Protein AF-A0A949AJM9-F1 (afdb_monomer)

Secondary structure (DSSP, 8-state):
-HHHHHHHHHHHHHHHHHHHHHHHHHHHHHHHTT---HHHHHHHHHHHHHHHHHHHHHHHHHHHHHHHHHHHHHHHHHHHHHHHHHHHHHHHHHHHHHHHHHHHHHHHHHHHHHHHHHHTTS-HHHHHHHHHHHHHTTT--EEEEETTEETTT-PBPPHHHHHHHHHTSS-EE-TTT--EEEEGGG-

Solvent-accessible surface area (backbone atoms only — not comparable to full-atom values): 10436 Å² total; per-residue (Å²): 108,69,68,54,52,51,48,55,50,54,42,52,52,48,55,51,53,45,53,54,49,54,53,48,46,55,53,54,57,62,49,56,80,72,58,88,47,70,70,62,46,56,52,52,51,53,52,47,51,52,53,51,54,53,42,53,56,46,51,53,49,47,52,52,46,49,57,52,42,54,54,54,47,53,53,48,54,51,49,52,52,51,49,56,52,51,52,54,51,49,56,52,52,50,54,51,51,53,49,52,54,48,52,52,52,54,50,48,53,53,51,50,52,51,50,54,56,58,52,72,77,46,61,66,71,61,48,53,52,46,51,57,33,19,73,77,44,83,73,53,27,69,33,44,36,63,86,54,28,34,67,78,75,71,45,79,55,54,71,68,58,54,54,48,47,73,64,69,79,61,93,38,61,39,93,87,73,62,31,37,51,43,59,64,92,78,116

Radius of gyration: 45.41 Å; Cα contacts (8 Å, |Δi|>4): 125; chains: 1; bounding box: 89×24×114 Å

Structure (mmCIF, N/CA/C/O backbone):
data_AF-A0A949AJM9-F1
#
_entry.id   AF-A0A949AJM9-F1
#
loop_
_atom_site.group_PDB
_atom_site.id
_atom_site.type_symbol
_atom_site.label_atom_id
_atom_site.label_alt_id
_atom_site.label_comp_id
_atom_site.label_asym_id
_atom_site.label_entity_id
_atom_site.label_seq_id
_atom_site.pdbx_PDB_ins_code
_atom_site.Cartn_x
_atom_site.Cartn_y
_atom_site.Cartn_z
_atom_site.occupancy
_atom_site.B_iso_or_equiv
_atom_site.auth_seq_id
_atom_site.auth_comp_id
_atom_site.auth_asym_id
_atom_site.auth_atom_id
_atom_site.pdbx_PDB_model_num
ATOM 1 N N . GLU A 1 1 ? -11.499 -1.174 17.084 1.00 84.75 1 GLU A N 1
ATOM 2 C CA . GLU A 1 1 ? -12.881 -1.714 17.031 1.00 84.75 1 GLU A CA 1
ATOM 3 C C . GLU A 1 1 ? -13.149 -2.841 18.028 1.00 84.75 1 GLU A C 1
ATOM 5 O O . GLU A 1 1 ? -14.137 -2.755 18.743 1.00 84.75 1 GLU A O 1
ATOM 10 N N . GLU A 1 2 ? -12.300 -3.871 18.141 1.00 92.31 2 GLU A N 1
ATOM 11 C CA . GLU A 1 2 ? -12.510 -4.948 19.133 1.00 92.31 2 GLU A CA 1
ATOM 12 C C . GLU A 1 2 ? -12.603 -4.430 20.573 1.00 92.31 2 GLU A C 1
ATOM 14 O O . GLU A 1 2 ? -13.530 -4.788 21.291 1.00 92.31 2 GLU A O 1
ATOM 19 N N . LYS A 1 3 ? -11.724 -3.495 20.961 1.00 91.25 3 LYS A N 1
ATOM 20 C CA . LYS A 1 3 ? -11.774 -2.854 22.283 1.00 91.25 3 LYS A CA 1
ATOM 21 C C . LYS A 1 3 ? -13.129 -2.182 22.574 1.00 91.25 3 LYS A C 1
ATOM 23 O O . LYS A 1 3 ? -13.627 -2.304 23.686 1.00 91.25 3 LYS A O 1
ATOM 28 N N . LEU A 1 4 ? -13.760 -1.540 21.582 1.00 93.88 4 LEU A N 1
ATOM 29 C CA . LEU A 1 4 ? -15.097 -0.940 21.735 1.00 93.88 4 LEU A CA 1
ATOM 30 C C . LEU A 1 4 ? -16.163 -1.998 22.021 1.00 93.88 4 LEU A C 1
ATOM 32 O O . LEU A 1 4 ? -17.021 -1.787 22.875 1.00 93.88 4 LEU A O 1
ATOM 36 N N . LYS A 1 5 ? -16.088 -3.149 21.340 1.00 94.62 5 LYS A N 1
ATOM 37 C CA . LYS A 1 5 ? -16.991 -4.280 21.592 1.00 94.62 5 LYS A CA 1
ATOM 38 C C . LYS A 1 5 ? -16.803 -4.826 23.004 1.00 94.62 5 LYS A C 1
ATOM 40 O O . LYS A 1 5 ? -17.792 -5.058 23.689 1.00 94.62 5 LYS A O 1
ATOM 45 N N . THR A 1 6 ? -15.560 -4.974 23.461 1.00 95.38 6 THR A N 1
ATOM 46 C CA . THR A 1 6 ? -15.261 -5.426 24.827 1.00 95.38 6 THR A CA 1
ATOM 47 C C . THR A 1 6 ? -15.812 -4.462 25.876 1.00 95.38 6 THR A C 1
ATOM 49 O O . THR A 1 6 ? -16.462 -4.911 26.816 1.00 95.38 6 THR A O 1
ATOM 52 N N . ILE A 1 7 ? -15.631 -3.148 25.692 1.00 94.69 7 ILE A N 1
ATOM 53 C CA . ILE A 1 7 ? -16.181 -2.127 26.601 1.00 94.69 7 ILE A CA 1
ATOM 54 C C . ILE A 1 7 ? -17.714 -2.200 26.634 1.00 94.69 7 ILE A C 1
ATOM 56 O O . ILE A 1 7 ? -18.308 -2.212 27.708 1.00 94.69 7 ILE A O 1
ATOM 60 N N . GLN A 1 8 ? -18.372 -2.313 25.475 1.00 94.50 8 GLN A N 1
ATOM 61 C CA . GLN A 1 8 ? -19.834 -2.435 25.408 1.00 94.50 8 GLN A CA 1
ATOM 62 C C . GLN A 1 8 ? -20.365 -3.708 26.076 1.00 94.50 8 GLN A C 1
ATOM 64 O O . GLN A 1 8 ? -21.421 -3.664 26.707 1.00 94.50 8 GLN A O 1
ATOM 69 N N . LEU A 1 9 ? -19.672 -4.839 25.919 1.00 96.19 9 LEU A N 1
ATOM 70 C CA . LEU A 1 9 ? -20.049 -6.098 26.563 1.00 96.19 9 LEU A CA 1
ATOM 71 C C . LEU A 1 9 ? -19.886 -6.006 28.083 1.00 96.19 9 LEU A C 1
ATOM 73 O O . LEU A 1 9 ? -20.845 -6.282 28.798 1.00 96.19 9 LEU A O 1
ATOM 77 N N . GLY A 1 10 ? -18.734 -5.529 28.563 1.00 95.56 10 GLY A N 1
ATOM 78 C CA . GLY A 1 10 ? -18.490 -5.346 29.996 1.00 95.56 10 GLY A CA 1
ATOM 79 C C . GLY A 1 10 ? -19.474 -4.364 30.640 1.00 95.56 10 GLY A C 1
ATOM 80 O O . GLY A 1 10 ? -19.980 -4.620 31.729 1.00 95.56 10 GLY A O 1
ATOM 81 N N . ARG A 1 11 ? -19.840 -3.284 29.937 1.00 96.75 11 ARG A N 1
ATOM 82 C CA . ARG A 1 11 ? -20.869 -2.347 30.406 1.00 96.75 11 ARG A CA 1
ATOM 83 C C . ARG A 1 11 ? -22.236 -3.015 30.556 1.00 96.75 11 ARG A C 1
ATOM 85 O O . ARG A 1 11 ? -22.896 -2.820 31.569 1.00 96.75 11 ARG A O 1
ATOM 92 N N . LYS A 1 12 ? -22.653 -3.836 29.586 1.00 96.38 12 LYS A N 1
ATOM 93 C CA . LYS A 1 12 ? -23.921 -4.582 29.677 1.00 96.38 12 LYS A CA 1
ATOM 94 C C . LYS A 1 12 ? -23.945 -5.549 30.859 1.00 96.38 12 LYS A C 1
ATOM 96 O O . LYS A 1 12 ? -24.988 -5.714 31.482 1.00 96.38 12 LYS A O 1
ATOM 101 N N . GLU A 1 13 ? -22.820 -6.189 31.170 1.00 96.31 13 GLU A N 1
ATOM 102 C CA . GLU A 1 13 ? -22.705 -7.055 32.350 1.00 96.31 13 GLU A CA 1
ATOM 103 C C . GLU A 1 13 ? -22.884 -6.255 33.648 1.00 96.31 13 GLU A C 1
ATOM 105 O O . GLU A 1 13 ? -23.646 -6.669 34.520 1.00 96.31 13 GLU A O 1
ATOM 110 N N . GLN A 1 14 ? -22.265 -5.075 33.742 1.00 96.00 14 GLN A N 1
ATOM 111 C CA . GLN A 1 14 ? -22.414 -4.172 34.888 1.00 96.00 14 GLN A CA 1
ATOM 112 C C . GLN A 1 14 ? -23.848 -3.638 35.034 1.00 96.00 14 GLN A C 1
ATOM 114 O O . GLN A 1 14 ? -24.377 -3.603 36.142 1.00 96.00 14 GLN A O 1
ATOM 119 N N . GLU A 1 15 ? -24.507 -3.270 33.932 1.00 96.12 15 GLU A N 1
ATOM 120 C CA . GLU A 1 15 ? -25.914 -2.838 33.923 1.00 96.12 15 GLU A CA 1
ATOM 121 C C . GLU A 1 15 ? -26.857 -3.956 34.405 1.00 96.12 15 GLU A C 1
ATOM 123 O O . GLU A 1 15 ? -27.814 -3.702 35.140 1.00 96.12 15 GLU A O 1
ATOM 128 N N . LEU A 1 16 ? -26.579 -5.211 34.032 1.00 97.25 16 LEU A N 1
ATOM 129 C CA . LEU A 1 16 ? -27.323 -6.371 34.527 1.00 97.25 16 LEU A CA 1
ATOM 130 C C . LEU A 1 16 ? -27.088 -6.599 36.025 1.00 97.25 16 LEU A C 1
ATOM 132 O O . LEU A 1 16 ? -28.047 -6.851 36.754 1.00 97.25 16 LEU A O 1
ATOM 136 N N . GLU A 1 17 ? -25.842 -6.494 36.495 1.00 95.88 17 GLU A N 1
ATOM 137 C CA . GLU A 1 17 ? -25.512 -6.622 37.919 1.00 95.88 17 GLU A CA 1
ATOM 138 C C . GLU A 1 17 ? -26.203 -5.537 38.759 1.00 95.88 17 GLU A C 1
ATOM 140 O O . GLU A 1 17 ? -26.802 -5.845 39.795 1.00 95.88 17 GLU A O 1
ATOM 145 N N . LEU A 1 18 ? -26.187 -4.287 38.282 1.00 97.19 18 LEU A N 1
ATOM 146 C CA . LEU A 1 18 ? -26.871 -3.161 38.917 1.00 97.19 18 LEU A CA 1
ATOM 147 C C . LEU A 1 18 ? -28.367 -3.450 39.070 1.00 97.19 18 LEU A C 1
ATOM 149 O O . LEU A 1 18 ? -28.906 -3.362 40.173 1.00 97.19 18 LEU A O 1
ATOM 153 N N . LYS A 1 19 ? -29.015 -3.903 37.992 1.00 96.62 19 LYS A N 1
ATOM 154 C CA . LYS A 1 19 ? -30.441 -4.243 37.992 1.00 96.62 19 LYS A CA 1
ATOM 155 C C . LYS A 1 19 ? -30.786 -5.359 38.984 1.00 96.62 19 LYS A C 1
ATOM 157 O O . LYS A 1 19 ? -31.802 -5.293 39.674 1.00 96.62 19 LYS A O 1
ATOM 162 N N . VAL A 1 20 ? -29.933 -6.379 39.103 1.00 96.44 20 VAL A N 1
ATOM 163 C CA . VAL A 1 20 ? -30.116 -7.451 40.098 1.00 96.44 20 VAL A CA 1
ATOM 164 C C . VAL A 1 20 ? -30.037 -6.897 41.527 1.00 96.44 20 VAL A C 1
ATOM 166 O O . VAL A 1 20 ? -30.839 -7.289 42.381 1.00 96.44 20 VAL A O 1
ATOM 169 N N . LYS A 1 21 ? -29.112 -5.968 41.805 1.00 94.38 21 LYS A N 1
ATOM 170 C CA . LYS A 1 21 ? -29.005 -5.315 43.121 1.00 94.38 21 LYS A CA 1
ATOM 171 C C . LYS A 1 21 ? -30.197 -4.396 43.416 1.00 94.38 21 LYS A C 1
ATOM 173 O O . LYS A 1 21 ? -30.708 -4.437 44.536 1.00 94.38 21 LYS A O 1
ATOM 178 N N . GLU A 1 22 ? -30.705 -3.656 42.430 1.00 94.19 22 GLU A N 1
ATOM 179 C CA . GLU A 1 22 ? -31.933 -2.849 42.550 1.00 94.19 22 GLU A CA 1
ATOM 180 C C . GLU A 1 22 ? -33.148 -3.704 42.940 1.00 94.19 22 GLU A C 1
ATOM 182 O O . GLU A 1 22 ? -33.887 -3.380 43.878 1.00 94.19 22 GLU A O 1
ATOM 187 N N . GLU A 1 23 ? -33.334 -4.844 42.268 1.00 94.94 23 GLU A N 1
ATOM 188 C CA . GLU A 1 23 ? -34.380 -5.811 42.610 1.00 94.94 23 GLU A CA 1
ATOM 189 C C . GLU A 1 23 ? -34.189 -6.379 44.027 1.00 94.94 23 GLU A C 1
ATOM 191 O O . GLU A 1 23 ? -35.162 -6.570 44.765 1.00 94.94 23 GLU A O 1
ATOM 196 N N . GLY A 1 24 ? -32.937 -6.616 44.433 1.00 93.00 24 GLY A N 1
ATOM 197 C CA . GLY A 1 24 ? -32.565 -7.024 45.788 1.00 93.00 24 GLY A CA 1
ATOM 198 C C . GLY A 1 24 ? -32.959 -5.995 46.852 1.00 93.00 24 GLY A C 1
ATOM 199 O O . GLY A 1 24 ? -33.573 -6.361 47.857 1.00 93.00 24 GLY A O 1
ATOM 200 N N . ILE A 1 25 ? -32.694 -4.705 46.611 1.00 93.75 25 ILE A N 1
ATOM 201 C CA . ILE A 1 25 ? -33.135 -3.607 47.485 1.00 93.75 25 ILE A CA 1
ATOM 202 C C . ILE A 1 25 ? -34.657 -3.565 47.580 1.00 93.75 25 ILE A C 1
ATOM 204 O O . ILE A 1 25 ? -35.193 -3.448 48.682 1.00 93.75 25 ILE A O 1
ATOM 208 N N . SER A 1 26 ? -35.366 -3.680 46.454 1.00 92.44 26 SER A N 1
ATOM 209 C CA . SER A 1 26 ? -36.833 -3.654 46.438 1.00 92.44 26 SER A CA 1
ATOM 210 C C . SER A 1 26 ? -37.431 -4.771 47.306 1.00 92.44 26 SER A C 1
ATOM 212 O O . SER A 1 26 ? -38.296 -4.522 48.150 1.00 92.44 26 SER A O 1
ATOM 214 N N . LYS A 1 27 ? -36.888 -5.993 47.202 1.00 92.06 27 LYS A N 1
ATOM 215 C CA . LYS A 1 27 ? -37.277 -7.134 48.051 1.00 92.06 27 LYS A CA 1
ATOM 216 C C . LYS A 1 27 ? -36.947 -6.902 49.527 1.00 92.06 27 LYS A C 1
ATOM 218 O O . LYS A 1 27 ? -37.795 -7.147 50.384 1.00 92.06 27 LYS A O 1
ATOM 223 N N . SER A 1 28 ? -35.746 -6.414 49.833 1.00 90.06 28 SER A N 1
ATOM 224 C CA . SER A 1 28 ? -35.326 -6.113 51.209 1.00 90.06 28 SER A CA 1
ATOM 225 C C . SER A 1 28 ? -36.179 -5.013 51.852 1.00 90.06 28 SER A C 1
ATOM 227 O O . SER A 1 28 ? -36.536 -5.128 53.024 1.00 90.06 28 SER A O 1
ATOM 229 N N . ASN A 1 29 ? -36.594 -4.003 51.081 1.00 89.62 29 ASN A N 1
ATOM 230 C CA . ASN A 1 29 ? -37.526 -2.967 51.528 1.00 89.62 29 ASN A CA 1
ATOM 231 C C . ASN A 1 29 ? -38.928 -3.517 51.819 1.00 89.62 29 ASN A C 1
ATOM 233 O O . ASN A 1 29 ? -39.531 -3.142 52.819 1.00 89.62 29 ASN A O 1
ATOM 237 N N . ALA A 1 30 ? -39.440 -4.440 51.001 1.00 89.44 30 ALA A N 1
ATOM 238 C CA . ALA A 1 30 ? -40.727 -5.085 51.270 1.00 89.44 30 ALA A CA 1
ATOM 239 C C . ALA A 1 30 ? -40.701 -5.929 52.560 1.00 89.44 30 ALA A C 1
ATOM 241 O O . ALA A 1 30 ? -41.684 -5.985 53.298 1.00 89.44 30 ALA A O 1
ATOM 242 N N . GLN A 1 31 ? -39.563 -6.564 52.861 1.00 88.75 31 GLN A N 1
ATOM 243 C CA . GLN A 1 31 ? -39.383 -7.360 54.077 1.00 88.75 31 GLN A CA 1
ATOM 244 C C . GLN A 1 31 ? -39.304 -6.503 55.349 1.00 88.75 31 GLN A C 1
ATOM 246 O O . GLN A 1 31 ? -39.755 -6.962 56.398 1.00 88.75 31 GLN A O 1
ATOM 251 N N . LEU A 1 32 ? -38.793 -5.265 55.271 1.00 87.75 32 LEU A N 1
ATOM 252 C CA . LEU A 1 32 ? -38.709 -4.348 56.419 1.00 87.75 32 LEU A CA 1
ATOM 253 C C . LEU A 1 32 ? -40.068 -4.133 57.101 1.00 87.75 32 LEU A C 1
ATOM 255 O O . LEU A 1 32 ? -40.130 -4.076 58.327 1.00 87.75 32 LEU A O 1
ATOM 259 N N . SER A 1 33 ? -41.162 -4.077 56.335 1.00 82.38 33 SER A N 1
ATOM 260 C CA . SER A 1 33 ? -42.518 -3.879 56.868 1.00 82.38 33 SER A CA 1
ATOM 261 C C . SER A 1 33 ? -43.057 -5.068 57.676 1.00 82.38 33 SER A C 1
ATOM 263 O O . SER A 1 33 ? -44.033 -4.913 58.407 1.00 82.38 33 SER A O 1
ATOM 265 N N . ALA A 1 34 ? -42.447 -6.251 57.553 1.00 85.50 34 ALA A N 1
ATOM 266 C CA . ALA A 1 34 ? -42.866 -7.471 58.245 1.00 85.50 34 ALA A CA 1
ATOM 267 C C . ALA A 1 34 ? -42.046 -7.771 59.517 1.00 85.50 34 ALA A C 1
ATOM 269 O O . ALA A 1 34 ? -42.410 -8.669 60.284 1.00 85.50 34 ALA A O 1
ATOM 270 N N . ILE A 1 35 ? -40.951 -7.039 59.754 1.00 88.81 35 ILE A N 1
ATOM 271 C CA . ILE A 1 35 ? -40.044 -7.269 60.885 1.00 88.81 35 ILE A CA 1
ATOM 272 C C . ILE A 1 35 ? -40.648 -6.708 62.176 1.00 88.81 35 ILE A C 1
ATOM 274 O O . ILE A 1 35 ? -41.065 -5.555 62.243 1.00 88.81 35 ILE A O 1
ATOM 278 N N . LYS A 1 36 ? -40.664 -7.531 63.231 1.00 83.31 36 LYS A N 1
ATOM 279 C CA . LYS A 1 36 ? -41.262 -7.182 64.533 1.00 83.31 36 LYS A CA 1
ATOM 280 C C . LYS A 1 36 ? -40.237 -6.840 65.611 1.00 83.31 36 LYS A C 1
ATOM 282 O O . LYS A 1 36 ? -40.609 -6.274 66.636 1.00 83.31 36 LYS A O 1
ATOM 287 N N . THR A 1 37 ? -38.964 -7.186 65.409 1.00 89.81 37 THR A N 1
ATOM 288 C CA . THR A 1 37 ? -37.904 -6.948 66.394 1.00 89.81 37 THR A CA 1
ATOM 289 C C . THR A 1 37 ? -36.949 -5.848 65.928 1.00 89.81 37 THR A C 1
ATOM 291 O O . THR A 1 37 ? -36.527 -5.797 64.775 1.00 89.81 37 THR A O 1
ATOM 294 N N . ASN A 1 38 ? -36.573 -4.953 66.844 1.00 84.88 38 ASN A N 1
ATOM 295 C CA . ASN A 1 38 ? -35.692 -3.818 66.539 1.00 84.88 38 ASN A CA 1
ATOM 296 C C . ASN A 1 38 ? -34.289 -4.274 66.073 1.00 84.88 38 ASN A C 1
ATOM 298 O O . ASN A 1 38 ? -33.685 -3.682 65.177 1.00 84.88 38 ASN A O 1
ATOM 302 N N . LYS A 1 39 ? -33.801 -5.394 66.625 1.00 89.69 39 LYS A N 1
ATOM 303 C CA . LYS A 1 39 ? -32.501 -5.974 66.264 1.00 89.69 39 LYS A CA 1
ATOM 304 C C . LYS A 1 39 ? -32.462 -6.445 64.805 1.00 89.69 39 LYS A C 1
ATOM 306 O O . LYS A 1 39 ? -31.496 -6.156 64.107 1.00 89.69 39 LYS A O 1
ATOM 311 N N . GLU A 1 40 ? -33.508 -7.127 64.337 1.00 87.69 40 GLU A N 1
ATOM 312 C CA . GLU A 1 40 ? -33.623 -7.562 62.936 1.00 87.69 40 GLU A CA 1
ATOM 313 C C . GLU A 1 40 ? -33.820 -6.375 61.987 1.00 87.69 40 GLU A C 1
ATOM 315 O O . GLU A 1 40 ? -33.262 -6.368 60.894 1.00 87.69 40 GLU A O 1
ATOM 320 N N . TYR A 1 41 ? -34.551 -5.343 62.421 1.00 89.94 41 TYR A N 1
ATOM 321 C CA . TYR A 1 41 ? -34.768 -4.132 61.628 1.00 89.94 41 TYR A CA 1
ATOM 322 C C . TYR A 1 41 ? -33.447 -3.404 61.353 1.00 89.94 41 TYR A C 1
ATOM 324 O O . TYR A 1 41 ? -33.116 -3.121 60.204 1.00 89.94 41 TYR A O 1
ATOM 332 N N . THR A 1 42 ? -32.653 -3.166 62.402 1.00 89.94 42 THR A N 1
ATOM 333 C CA . THR A 1 42 ? -31.340 -2.511 62.285 1.00 89.94 42 THR A CA 1
ATOM 334 C C . THR A 1 42 ? -30.381 -3.319 61.405 1.00 89.94 42 THR A C 1
ATOM 336 O O . THR A 1 42 ? -29.687 -2.750 60.564 1.00 89.94 42 THR A O 1
ATOM 339 N N . ALA A 1 43 ? -30.380 -4.651 61.536 1.00 90.75 43 ALA A N 1
ATOM 340 C CA . ALA A 1 43 ? -29.575 -5.522 60.680 1.00 90.75 43 ALA A CA 1
ATOM 341 C C . ALA A 1 43 ? -29.983 -5.419 59.199 1.00 90.75 43 ALA A C 1
ATOM 343 O O . ALA A 1 43 ? -29.120 -5.321 58.328 1.00 90.75 43 ALA A O 1
ATOM 344 N N . LYS A 1 44 ? -31.292 -5.379 58.911 1.00 90.31 44 LYS A N 1
ATOM 345 C CA . LYS A 1 44 ? -31.811 -5.283 57.540 1.00 90.31 44 LYS A CA 1
ATOM 346 C C . LYS A 1 44 ? -31.534 -3.923 56.893 1.00 90.31 44 LYS A C 1
ATOM 348 O O . LYS A 1 44 ? -31.230 -3.870 55.705 1.00 90.31 44 LYS A O 1
ATOM 353 N N . ILE A 1 45 ? -31.588 -2.835 57.665 1.00 92.19 45 ILE A N 1
ATOM 354 C CA . ILE A 1 45 ? -31.183 -1.499 57.198 1.00 92.19 45 ILE A CA 1
ATOM 355 C C . ILE A 1 45 ? -29.701 -1.489 56.811 1.00 92.19 45 ILE A C 1
ATOM 357 O O . ILE A 1 45 ? -29.373 -1.042 55.716 1.00 92.19 45 ILE A O 1
ATOM 361 N N . SER A 1 46 ? -28.826 -2.044 57.655 1.00 93.25 46 SER A N 1
ATOM 362 C CA . SER A 1 46 ? -27.390 -2.121 57.354 1.00 93.25 46 SER A CA 1
ATOM 363 C C . SER A 1 46 ? -27.104 -2.955 56.097 1.00 93.25 46 SER A C 1
ATOM 365 O O . SER A 1 46 ? -26.265 -2.578 55.283 1.00 93.25 46 SER A O 1
ATOM 367 N N . GLU A 1 47 ? -27.839 -4.050 55.878 1.00 91.62 47 GLU A N 1
ATOM 368 C CA . GLU A 1 47 ? -27.765 -4.827 54.633 1.00 91.62 47 GLU A CA 1
ATOM 369 C C . GLU A 1 47 ? -28.144 -3.978 53.407 1.00 91.62 47 GLU A C 1
ATOM 371 O O . GLU A 1 47 ? -27.434 -3.994 52.404 1.00 91.62 47 GLU A O 1
ATOM 376 N N . ILE A 1 48 ? -29.226 -3.196 53.489 1.00 93.75 48 ILE A N 1
ATOM 377 C CA . ILE A 1 48 ? -29.654 -2.296 52.407 1.00 93.75 48 ILE A CA 1
ATOM 378 C C . ILE A 1 48 ? -28.609 -1.209 52.140 1.00 93.75 48 ILE A C 1
ATOM 380 O O . ILE A 1 48 ? -28.339 -0.908 50.980 1.00 93.75 48 ILE A O 1
ATOM 384 N N . GLU A 1 49 ? -28.019 -0.620 53.179 1.00 94.94 49 GLU A N 1
ATOM 385 C CA . GLU A 1 49 ? -26.955 0.382 53.037 1.00 94.94 49 GLU A CA 1
ATOM 386 C C . GLU A 1 49 ? -25.722 -0.194 52.335 1.00 94.94 49 GLU A C 1
ATOM 388 O O . GLU A 1 49 ? -25.195 0.443 51.425 1.00 94.94 49 GLU A O 1
ATOM 393 N N . ASN A 1 50 ? -25.322 -1.424 52.670 1.00 94.75 50 ASN A N 1
ATOM 394 C CA . ASN A 1 50 ? -24.225 -2.111 51.984 1.00 94.75 50 ASN A CA 1
ATOM 395 C C . ASN A 1 50 ? -24.545 -2.356 50.501 1.00 94.75 50 ASN A C 1
ATOM 397 O O . ASN A 1 50 ? -23.711 -2.086 49.641 1.00 94.75 50 ASN A O 1
ATOM 401 N N . ILE A 1 51 ? -25.766 -2.803 50.176 1.00 93.88 51 ILE A N 1
ATOM 402 C CA . ILE A 1 51 ? -26.171 -3.006 48.775 1.00 93.88 51 ILE A CA 1
ATOM 403 C C . ILE A 1 51 ? -26.191 -1.671 48.014 1.00 93.88 51 ILE A C 1
ATOM 405 O O . ILE A 1 51 ? -25.761 -1.626 46.864 1.00 93.88 51 ILE A O 1
ATOM 409 N N . LYS A 1 52 ? -26.640 -0.574 48.640 1.00 95.50 52 LYS A N 1
ATOM 410 C CA . LYS A 1 52 ? -26.594 0.768 48.032 1.00 95.50 52 LYS A CA 1
ATOM 411 C C . LYS A 1 52 ? -25.164 1.242 47.783 1.00 95.50 52 LYS A C 1
ATOM 413 O O . LYS A 1 52 ? -24.904 1.827 46.736 1.00 95.50 52 LYS A O 1
ATOM 418 N N . ALA A 1 53 ? -24.249 0.985 48.716 1.00 96.44 53 ALA A N 1
ATOM 419 C CA . ALA A 1 53 ? -22.837 1.304 48.534 1.00 96.44 53 ALA A CA 1
ATOM 420 C C . ALA A 1 53 ? -22.242 0.528 47.346 1.00 96.44 53 ALA A C 1
ATOM 422 O O . ALA A 1 53 ? -21.584 1.125 46.497 1.00 96.44 53 ALA A O 1
ATOM 423 N N . ASP A 1 54 ? -22.547 -0.768 47.223 1.00 95.38 54 ASP A N 1
ATOM 424 C CA . ASP A 1 54 ? -22.136 -1.572 46.066 1.00 95.38 54 ASP A CA 1
ATOM 425 C C . ASP A 1 54 ? -22.711 -1.037 44.746 1.00 95.38 54 ASP A C 1
ATOM 427 O O . ASP A 1 54 ? -22.005 -0.994 43.740 1.00 95.38 54 ASP A O 1
ATOM 431 N N . MET A 1 55 ? -23.991 -0.645 44.734 1.00 97.06 55 MET A N 1
ATOM 432 C CA . MET A 1 55 ? -24.634 -0.070 43.548 1.00 97.06 55 MET A CA 1
ATOM 433 C C . MET A 1 55 ? -23.944 1.216 43.102 1.00 97.06 55 MET A C 1
ATOM 435 O O . MET A 1 55 ? -23.627 1.329 41.924 1.00 97.06 55 MET A O 1
ATOM 439 N N . SER A 1 56 ? -23.628 2.123 44.032 1.00 97.38 56 SER A N 1
ATOM 440 C CA . SER A 1 56 ? -22.892 3.358 43.726 1.00 97.38 56 SER A CA 1
ATOM 441 C C . SER A 1 56 ? -21.550 3.063 43.047 1.00 97.38 56 SER A C 1
ATOM 443 O O . SER A 1 56 ? -21.188 3.721 42.079 1.00 97.38 56 SER A O 1
ATOM 445 N N . VAL A 1 57 ? -20.832 2.026 43.494 1.00 97.12 57 VAL A N 1
ATOM 446 C CA . VAL A 1 57 ? -19.567 1.610 42.866 1.00 97.12 57 VAL A CA 1
ATOM 447 C C . VAL A 1 57 ? -19.785 1.064 41.449 1.00 97.12 57 VAL A C 1
ATOM 449 O O . VAL A 1 57 ? -18.933 1.246 40.579 1.00 97.12 57 VAL A O 1
ATOM 452 N N . ILE A 1 58 ? -20.892 0.360 41.199 1.00 96.62 58 ILE A N 1
ATOM 453 C CA . ILE A 1 58 ? -21.226 -0.146 39.860 1.00 96.62 58 ILE A CA 1
ATOM 454 C C . ILE A 1 58 ? -21.650 0.999 38.935 1.00 96.62 58 ILE A C 1
ATOM 456 O O . ILE A 1 58 ? -21.202 1.036 37.792 1.00 96.62 58 ILE A O 1
ATOM 460 N N . GLU A 1 59 ? -22.453 1.945 39.420 1.00 96.94 59 GLU A N 1
ATOM 461 C CA . GLU A 1 59 ? -22.856 3.147 38.680 1.00 96.94 59 GLU A CA 1
ATOM 462 C C . GLU A 1 59 ? -21.633 3.964 38.240 1.00 96.94 59 GLU A C 1
ATOM 464 O O . GLU A 1 59 ? -21.516 4.300 37.059 1.00 96.94 59 GLU A O 1
ATOM 469 N N . ASP A 1 60 ? -20.669 4.180 39.142 1.00 97.50 60 ASP A N 1
ATOM 470 C CA . ASP A 1 60 ? -19.404 4.850 38.822 1.00 97.50 60 ASP A CA 1
ATOM 471 C C . ASP A 1 60 ? -18.616 4.094 37.740 1.00 97.50 60 ASP A C 1
ATOM 473 O O . ASP A 1 60 ? -18.093 4.694 36.797 1.00 97.50 60 ASP A O 1
ATOM 477 N N . LYS A 1 61 ? -18.550 2.758 37.823 1.00 96.12 61 LYS A N 1
ATOM 478 C CA . LYS A 1 61 ? -17.884 1.930 3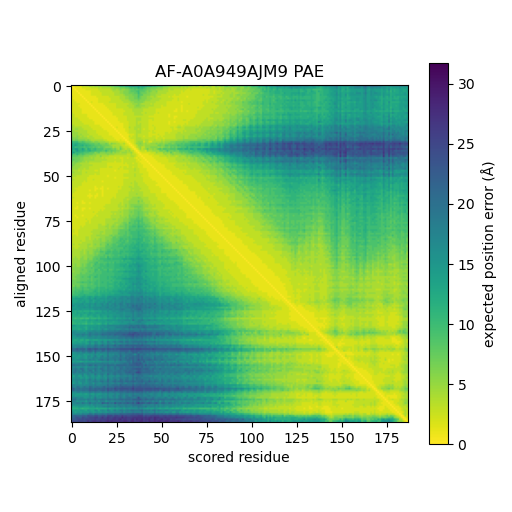6.801 1.00 96.12 61 LYS A CA 1
ATOM 479 C C . LYS A 1 61 ? -18.572 2.023 35.440 1.00 96.12 61 LYS A C 1
ATOM 481 O O . LYS A 1 61 ? -17.883 2.113 34.423 1.00 96.12 61 LYS A O 1
ATOM 486 N N . ILE A 1 62 ? -19.905 2.017 35.413 1.00 97.12 62 ILE A N 1
ATOM 487 C CA . ILE A 1 62 ? -20.684 2.177 34.181 1.00 97.12 62 ILE A CA 1
ATOM 488 C C . ILE A 1 62 ? -20.389 3.546 33.567 1.00 97.12 62 ILE A C 1
ATOM 490 O O . ILE A 1 62 ? -20.117 3.617 32.366 1.00 97.12 62 ILE A O 1
ATOM 494 N N . LEU A 1 63 ? -20.373 4.612 34.371 1.00 96.75 63 LEU A N 1
ATOM 495 C CA . LEU A 1 63 ? -20.071 5.963 33.900 1.00 96.75 63 LEU A CA 1
ATOM 496 C C . LEU A 1 63 ? -18.664 6.048 33.288 1.00 96.75 63 LEU A C 1
ATOM 498 O O . LEU A 1 63 ? -18.515 6.491 32.150 1.00 96.75 63 LEU A O 1
ATOM 502 N N . LEU A 1 64 ? -17.651 5.523 33.982 1.00 96.44 64 LEU A N 1
ATOM 503 C CA . LEU A 1 64 ? -16.277 5.462 33.470 1.00 96.44 64 LEU A CA 1
ATOM 504 C C . LEU A 1 64 ? -16.175 4.655 32.167 1.00 96.44 64 LEU A C 1
ATOM 506 O O . LEU A 1 64 ? -15.386 4.996 31.285 1.00 96.44 64 LEU A O 1
ATOM 510 N N . SER A 1 65 ? -16.991 3.609 32.004 1.00 96.88 65 SER A N 1
ATOM 511 C CA . SER A 1 65 ? -17.025 2.833 30.760 1.00 96.88 65 SER A CA 1
ATOM 512 C C . SER A 1 65 ? -17.585 3.630 29.572 1.00 96.88 65 SER A C 1
ATOM 514 O O . SER A 1 65 ? -17.148 3.411 28.442 1.00 96.88 65 SER A O 1
ATOM 516 N N . TYR A 1 66 ? -18.521 4.566 29.798 1.00 96.75 66 TYR A N 1
ATOM 517 C CA . TYR A 1 66 ? -18.997 5.484 28.756 1.00 96.75 66 TYR A CA 1
ATOM 518 C C . TYR A 1 66 ? -17.886 6.446 28.330 1.00 96.75 66 TYR A C 1
ATOM 520 O O . TYR A 1 66 ? -17.639 6.587 27.135 1.00 96.75 66 TYR A O 1
ATOM 528 N N . GLU A 1 67 ? -17.162 7.027 29.287 1.00 96.25 67 GLU A N 1
ATOM 529 C CA . GLU A 1 67 ? -16.034 7.916 28.987 1.00 96.25 67 GLU A CA 1
ATOM 530 C C . GLU A 1 67 ? -14.917 7.194 28.219 1.00 96.25 67 GLU A C 1
ATOM 532 O O . GLU A 1 67 ? -14.369 7.726 27.247 1.00 96.25 67 GLU A O 1
ATOM 537 N N . GLU A 1 68 ? -14.584 5.960 28.620 1.00 96.12 68 GLU A N 1
ATOM 538 C CA . GLU A 1 68 ? -13.602 5.154 27.896 1.00 96.12 68 GLU A CA 1
ATOM 539 C C . GLU A 1 68 ? -14.100 4.803 26.489 1.00 96.12 68 GLU A C 1
ATOM 541 O O . GLU A 1 68 ? -13.332 4.894 25.527 1.00 96.12 68 GLU A O 1
ATOM 546 N N . PHE A 1 69 ? -15.377 4.434 26.349 1.00 97.25 69 PHE A N 1
ATOM 547 C CA . PHE A 1 69 ? -15.982 4.145 25.053 1.00 97.25 69 PHE A CA 1
ATOM 548 C C . PHE A 1 69 ? -15.878 5.345 24.112 1.00 97.25 69 PHE A C 1
ATOM 550 O O . PHE A 1 69 ? -15.389 5.186 22.995 1.00 97.25 69 PHE A O 1
ATOM 557 N N . ASP A 1 70 ? -16.279 6.534 24.562 1.00 97.12 70 ASP A N 1
ATOM 558 C CA . ASP A 1 70 ? -16.276 7.745 23.740 1.00 97.12 70 ASP A CA 1
ATOM 559 C C . ASP A 1 70 ? -14.859 8.125 23.303 1.00 97.12 70 ASP A C 1
ATOM 561 O O . ASP A 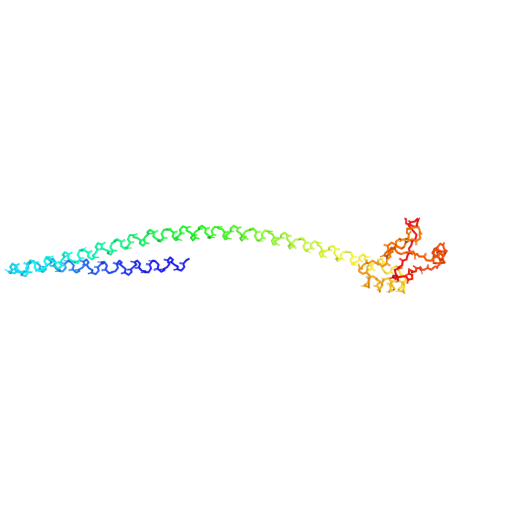1 70 ? -14.636 8.426 22.127 1.00 97.12 70 ASP A O 1
ATOM 565 N N . ARG A 1 71 ? -13.877 8.022 24.211 1.00 96.75 71 ARG A N 1
ATOM 566 C CA . ARG A 1 71 ? -12.462 8.246 23.879 1.00 96.75 71 ARG A CA 1
ATOM 567 C C . ARG A 1 71 ? -11.983 7.275 22.801 1.00 96.75 71 ARG A C 1
ATOM 569 O O . ARG A 1 71 ? -11.454 7.704 21.779 1.00 96.75 71 ARG A O 1
ATOM 576 N N . VAL A 1 72 ? -12.178 5.973 23.012 1.00 96.75 72 VAL A N 1
ATOM 577 C CA . VAL A 1 72 ? -11.723 4.948 22.059 1.00 96.75 72 VAL A CA 1
ATOM 578 C C . VAL A 1 72 ? -12.472 5.0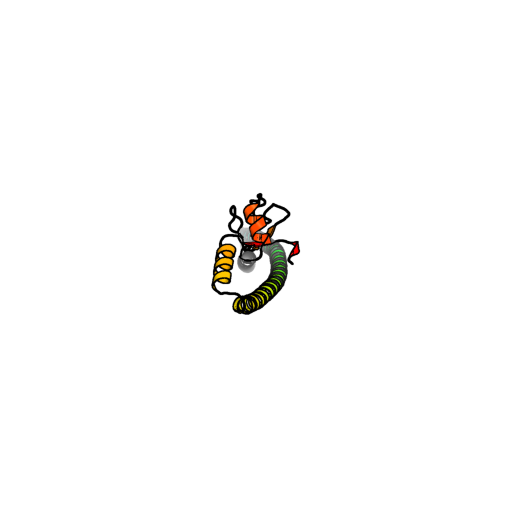73 20.728 1.00 96.75 72 VAL A C 1
ATOM 580 O O . VAL A 1 72 ? -11.899 4.808 19.674 1.00 96.75 72 VAL A O 1
ATOM 583 N N . ASN A 1 73 ? -13.741 5.479 20.748 1.00 96.94 73 ASN A N 1
ATOM 584 C CA . ASN A 1 73 ? -14.547 5.626 19.544 1.00 96.94 73 ASN A CA 1
ATOM 585 C C . ASN A 1 73 ? -14.078 6.821 18.710 1.00 96.94 73 ASN A C 1
ATOM 587 O O . ASN A 1 73 ? -13.955 6.696 17.495 1.00 96.94 73 ASN A O 1
ATOM 591 N N . ALA A 1 74 ? -13.738 7.941 19.353 1.00 97.50 74 ALA A N 1
ATOM 592 C CA . ALA A 1 74 ? -13.145 9.088 18.673 1.00 97.50 74 ALA A CA 1
ATOM 593 C C . ALA A 1 74 ? -11.822 8.724 17.977 1.00 97.50 74 ALA A C 1
ATOM 595 O O . ALA A 1 74 ? -11.618 9.096 16.820 1.00 97.50 74 ALA A O 1
ATOM 596 N N . ASP A 1 75 ? -10.959 7.947 18.640 1.00 96.25 75 ASP A N 1
ATOM 597 C CA . ASP A 1 75 ? -9.702 7.472 18.048 1.00 96.25 75 ASP A CA 1
ATOM 598 C C . ASP A 1 75 ? -9.951 6.549 16.844 1.00 96.25 75 ASP A C 1
ATOM 600 O O . ASP A 1 75 ? -9.308 6.688 15.804 1.00 96.25 75 ASP A O 1
ATOM 604 N N . VAL A 1 76 ? -10.916 5.629 16.951 1.00 97.19 76 VAL A N 1
ATOM 605 C CA . VAL A 1 76 ? -11.287 4.723 15.851 1.00 97.19 76 VAL A CA 1
ATOM 606 C C . VAL A 1 76 ? -11.813 5.494 14.643 1.00 97.19 76 VAL A C 1
ATOM 608 O O . VAL A 1 76 ? -11.396 5.213 13.522 1.00 97.19 76 VAL A O 1
ATOM 611 N N . GLU A 1 77 ? -12.708 6.458 14.845 1.00 97.00 77 GLU A N 1
ATOM 612 C CA . GLU A 1 77 ? -13.272 7.241 13.742 1.00 97.00 77 GLU A CA 1
ATOM 613 C C . GLU A 1 77 ? -12.222 8.150 13.091 1.00 97.00 77 GLU A C 1
ATOM 615 O O . GLU A 1 77 ? -12.185 8.276 11.864 1.00 97.00 77 GLU A O 1
ATOM 620 N N . LYS A 1 78 ? -11.299 8.705 13.885 1.00 96.94 78 LYS A N 1
ATOM 621 C CA . LYS A 1 78 ? -10.142 9.432 13.357 1.00 96.94 78 LYS A CA 1
ATOM 622 C C . LYS A 1 78 ? -9.281 8.536 12.469 1.00 96.94 78 LYS A C 1
ATOM 624 O O . LYS A 1 78 ? -8.962 8.928 11.348 1.00 96.94 78 LYS A O 1
ATOM 629 N N . GLU A 1 79 ? -8.935 7.333 12.927 1.00 96.75 79 GLU A N 1
ATOM 630 C CA . GLU A 1 79 ? -8.103 6.444 12.115 1.00 96.75 79 GLU A CA 1
ATOM 631 C C . GLU A 1 79 ? -8.820 5.905 10.880 1.00 96.75 79 GLU A C 1
ATOM 633 O O . GLU A 1 79 ? -8.200 5.789 9.827 1.00 96.75 79 GLU A O 1
ATOM 638 N N . LYS A 1 80 ? -10.135 5.668 10.936 1.00 96.88 80 LYS A N 1
ATOM 639 C CA . LYS A 1 80 ? -10.915 5.364 9.726 1.00 96.88 80 LYS A CA 1
ATOM 640 C C . LYS A 1 80 ? -10.837 6.484 8.697 1.00 96.88 80 LYS A C 1
ATOM 642 O O . LYS A 1 80 ? -10.673 6.204 7.511 1.00 96.88 80 LYS A O 1
ATOM 647 N N . SER A 1 81 ? -10.933 7.739 9.138 1.00 97.38 81 SER A N 1
ATOM 648 C CA . SER A 1 81 ? -10.783 8.891 8.247 1.00 97.38 81 SER A CA 1
ATOM 649 C C . SER A 1 81 ? -9.386 8.940 7.625 1.00 97.38 81 SER A C 1
ATOM 651 O O . SER A 1 81 ? -9.270 9.159 6.421 1.00 97.38 81 SER A O 1
ATOM 653 N N . ASN A 1 82 ? -8.337 8.696 8.417 1.00 97.44 82 ASN A N 1
ATOM 654 C CA . ASN A 1 82 ? -6.959 8.661 7.923 1.00 97.44 82 ASN A CA 1
ATOM 655 C C . ASN A 1 82 ? -6.765 7.551 6.882 1.00 97.44 82 ASN A C 1
ATOM 657 O O . ASN A 1 82 ? -6.221 7.798 5.809 1.00 97.44 82 ASN A O 1
ATOM 661 N N . VAL A 1 83 ? -7.255 6.341 7.170 1.00 97.94 83 VAL A N 1
ATOM 662 C CA . VAL A 1 83 ? -7.195 5.203 6.241 1.00 97.94 83 VAL A CA 1
ATOM 663 C C . VAL A 1 83 ? -7.904 5.539 4.932 1.00 97.94 83 VAL A C 1
ATOM 665 O O . VAL A 1 83 ? -7.330 5.331 3.868 1.00 97.94 83 VAL A O 1
ATOM 668 N N . ALA A 1 84 ? -9.106 6.116 4.987 1.00 97.69 84 ALA A N 1
ATOM 669 C CA . ALA A 1 84 ? -9.852 6.480 3.785 1.00 97.69 84 ALA A CA 1
ATOM 670 C C . ALA A 1 84 ? -9.123 7.539 2.932 1.00 97.69 84 ALA A C 1
ATOM 672 O O . ALA A 1 84 ? -9.158 7.489 1.698 1.00 97.69 84 ALA A O 1
ATOM 673 N N . GLU A 1 85 ? -8.449 8.501 3.570 1.00 97.44 85 GLU A N 1
ATOM 674 C CA . GLU A 1 85 ? -7.650 9.505 2.866 1.00 97.44 85 GLU A CA 1
ATOM 675 C C . GLU A 1 85 ? -6.416 8.884 2.194 1.00 97.44 85 GLU A C 1
ATOM 677 O O . GLU A 1 85 ? -6.142 9.161 1.021 1.00 97.44 85 GLU A O 1
ATOM 682 N N . GLU A 1 86 ? -5.700 8.012 2.902 1.00 97.75 86 GLU A N 1
ATOM 683 C CA . GLU A 1 86 ? -4.523 7.319 2.372 1.00 97.75 86 GLU A CA 1
ATOM 684 C C . GLU A 1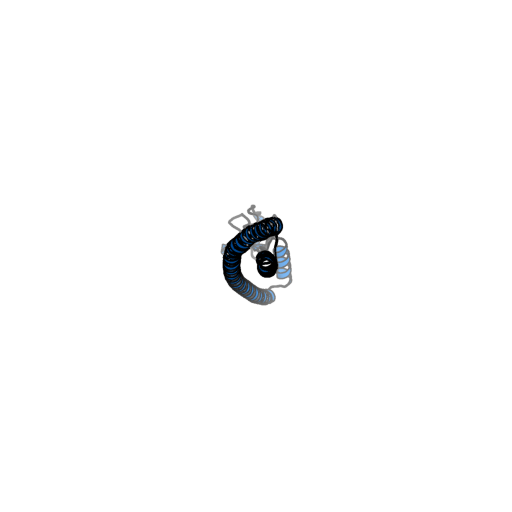 86 ? -4.883 6.331 1.257 1.00 97.75 86 GLU A C 1
ATOM 686 O O . GLU A 1 86 ? -4.198 6.290 0.234 1.00 97.75 86 GLU A O 1
ATOM 691 N N . GLU A 1 87 ? -6.000 5.609 1.367 1.00 98.06 87 GLU A N 1
ATOM 692 C CA . GLU A 1 87 ? -6.516 4.768 0.282 1.00 98.06 87 GLU A CA 1
ATOM 693 C C . GLU A 1 87 ? -6.796 5.596 -0.975 1.00 98.06 87 GLU A C 1
ATOM 695 O O . GLU A 1 87 ? -6.397 5.218 -2.080 1.00 98.06 87 GLU A O 1
ATOM 700 N N . LYS A 1 88 ? -7.421 6.770 -0.826 1.00 97.75 88 LYS A N 1
ATOM 701 C CA . LYS A 1 88 ? -7.678 7.671 -1.955 1.00 97.75 88 LYS A CA 1
ATOM 702 C C . LYS A 1 88 ? -6.380 8.141 -2.619 1.00 97.75 88 LYS A C 1
ATOM 704 O O . LYS A 1 88 ? -6.300 8.143 -3.850 1.00 97.75 88 LYS A O 1
ATOM 709 N N . LYS A 1 89 ? -5.365 8.521 -1.832 1.00 97.69 89 LYS A N 1
ATOM 710 C CA . LYS A 1 89 ? -4.037 8.898 -2.353 1.00 97.69 89 LYS A CA 1
ATOM 711 C C . LYS A 1 89 ? -3.384 7.729 -3.086 1.00 97.69 89 LYS A C 1
ATOM 713 O O . LYS A 1 89 ? -2.926 7.903 -4.215 1.00 97.69 89 LYS A O 1
ATOM 718 N N . TYR A 1 90 ? -3.413 6.540 -2.487 1.00 98.06 90 TYR A N 1
ATOM 719 C CA . TYR A 1 90 ? -2.865 5.320 -3.069 1.00 98.06 90 TYR A CA 1
ATOM 720 C C . TYR A 1 90 ? -3.499 4.998 -4.426 1.00 98.06 90 TYR A C 1
ATOM 722 O O . TYR A 1 90 ? -2.783 4.800 -5.406 1.00 98.06 90 TYR A O 1
ATOM 730 N N . PHE A 1 91 ? -4.832 4.990 -4.522 1.00 97.94 91 PHE A N 1
ATOM 731 C 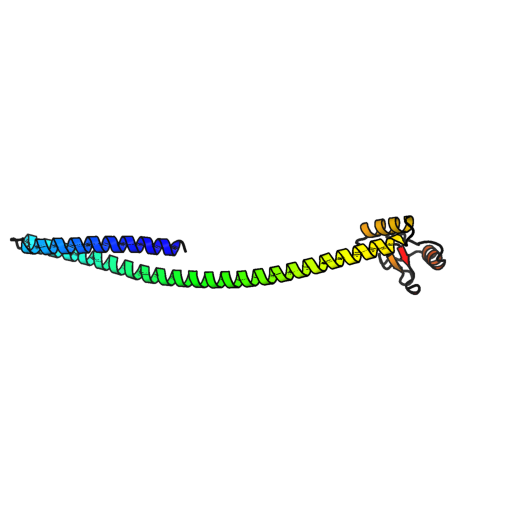CA . PHE A 1 91 ? -5.513 4.685 -5.782 1.00 97.94 91 PHE A CA 1
ATOM 732 C C . PHE A 1 91 ? -5.242 5.731 -6.867 1.00 97.94 91 PHE A C 1
ATOM 734 O O . PHE A 1 91 ? -5.093 5.363 -8.032 1.00 97.94 91 PHE A O 1
ATOM 741 N N . SER A 1 92 ? -5.124 7.010 -6.496 1.00 97.75 92 SER A N 1
ATOM 742 C CA . SER A 1 92 ? -4.742 8.069 -7.436 1.00 97.75 92 SER A CA 1
ATOM 743 C C . SER A 1 92 ? -3.334 7.848 -7.994 1.00 97.75 92 SER A C 1
ATOM 745 O O . SER A 1 92 ? -3.154 7.845 -9.209 1.00 97.75 92 SER A O 1
ATOM 747 N N . GLN A 1 93 ? -2.347 7.618 -7.124 1.00 97.81 93 GLN A N 1
ATOM 748 C CA . GLN A 1 93 ? -0.958 7.379 -7.536 1.00 97.81 93 GLN A CA 1
ATOM 749 C C . GLN A 1 93 ? -0.822 6.094 -8.352 1.00 97.81 93 GLN A C 1
ATOM 751 O O . GLN A 1 93 ? -0.107 6.050 -9.349 1.00 97.81 93 GLN A O 1
ATOM 756 N N . LYS A 1 94 ? -1.546 5.041 -7.964 1.00 98.12 94 LYS A N 1
ATOM 757 C CA . LYS A 1 94 ? -1.579 3.787 -8.712 1.00 98.12 94 LYS A CA 1
ATOM 758 C C . LYS A 1 94 ? -2.084 4.003 -10.138 1.00 98.12 94 LYS A C 1
ATOM 760 O O . LYS A 1 94 ? -1.457 3.513 -11.071 1.00 98.12 94 LYS A O 1
ATOM 765 N N . ALA A 1 95 ? -3.181 4.742 -10.309 1.00 98.06 95 ALA A N 1
ATOM 766 C CA . ALA A 1 95 ? -3.740 5.023 -11.628 1.00 98.06 95 ALA A CA 1
ATOM 767 C C . ALA A 1 95 ? -2.780 5.846 -12.506 1.00 98.06 95 ALA A C 1
ATOM 769 O O . ALA A 1 95 ? -2.658 5.575 -13.701 1.00 98.06 95 ALA A O 1
ATOM 770 N N . GLU A 1 96 ? -2.074 6.813 -11.916 1.00 97.94 96 GLU A N 1
ATOM 771 C CA . GLU A 1 96 ? -1.044 7.604 -12.597 1.00 97.94 96 GLU A CA 1
ATOM 772 C C . GLU A 1 96 ? 0.105 6.715 -13.092 1.00 97.94 96 GLU A C 1
ATOM 774 O O . GLU A 1 96 ? 0.384 6.678 -14.291 1.00 97.94 96 GLU A O 1
ATOM 779 N N . ILE A 1 97 ? 0.687 5.905 -12.201 1.00 98.25 97 ILE A N 1
ATOM 780 C CA . ILE A 1 97 ? 1.780 4.978 -12.531 1.00 98.25 97 ILE A CA 1
ATOM 781 C C . ILE A 1 97 ? 1.342 3.959 -13.592 1.00 98.25 97 ILE A C 1
ATOM 783 O O . ILE A 1 97 ? 2.085 3.673 -14.531 1.00 98.25 97 ILE A O 1
ATOM 787 N N . GLU A 1 98 ? 0.135 3.400 -13.484 1.00 98.00 98 GLU A N 1
ATOM 788 C CA . GLU A 1 98 ? -0.400 2.476 -14.491 1.00 98.00 98 GLU A CA 1
ATOM 789 C C . GLU A 1 98 ? -0.555 3.152 -15.864 1.00 98.00 98 GLU A C 1
ATOM 791 O O . GLU A 1 98 ? -0.268 2.533 -16.896 1.00 98.00 98 GLU A O 1
ATOM 796 N N . GLY A 1 99 ? -0.947 4.430 -15.880 1.00 98.19 99 GLY A N 1
ATOM 797 C CA . GLY A 1 99 ? -0.990 5.263 -17.079 1.00 98.19 99 GLY A CA 1
ATOM 798 C C . GLY A 1 99 ? 0.389 5.461 -17.711 1.00 98.19 99 GLY A C 1
ATOM 799 O O . GLY A 1 99 ? 0.555 5.217 -18.909 1.00 98.19 99 GLY A O 1
ATOM 800 N N . GLU A 1 100 ? 1.392 5.830 -16.913 1.00 98.12 100 GLU A N 1
ATOM 801 C CA . GLU A 1 100 ? 2.777 6.000 -17.372 1.00 98.12 100 GLU A CA 1
ATOM 802 C C . GLU A 1 100 ? 3.365 4.697 -17.919 1.00 98.12 100 GLU A C 1
ATOM 804 O O . GLU A 1 100 ? 3.921 4.667 -19.020 1.00 98.12 100 GLU A O 1
ATOM 809 N N . VAL A 1 101 ? 3.186 3.586 -17.198 1.00 98.12 101 VAL A N 1
ATOM 810 C CA . VAL A 1 101 ? 3.646 2.259 -17.631 1.00 98.12 101 VAL A CA 1
ATOM 811 C C . VAL A 1 101 ? 3.021 1.880 -18.970 1.00 98.12 101 VAL A C 1
ATOM 813 O O . VAL A 1 101 ? 3.707 1.334 -19.839 1.00 98.12 101 VAL A O 1
ATOM 816 N N . LYS A 1 102 ? 1.729 2.163 -19.163 1.00 98.12 102 LYS A N 1
ATOM 817 C CA . LYS A 1 102 ? 1.054 1.910 -20.437 1.00 98.12 102 LYS A CA 1
ATOM 818 C C . LYS A 1 102 ? 1.650 2.761 -21.559 1.00 98.12 102 LYS A C 1
ATOM 820 O O . LYS A 1 102 ? 1.997 2.208 -22.600 1.00 98.12 102 LYS A O 1
ATOM 825 N N . ALA A 1 103 ? 1.836 4.060 -21.329 1.00 98.00 103 ALA A N 1
ATOM 826 C CA . ALA A 1 103 ? 2.429 4.964 -22.312 1.00 98.00 103 ALA A CA 1
ATOM 827 C C . ALA A 1 103 ? 3.848 4.527 -22.719 1.00 98.00 103 ALA A C 1
ATOM 829 O O . ALA A 1 103 ? 4.166 4.485 -23.909 1.00 98.00 103 ALA A O 1
ATOM 830 N N . ILE A 1 104 ? 4.680 4.124 -21.752 1.00 98.12 104 ILE A N 1
ATOM 831 C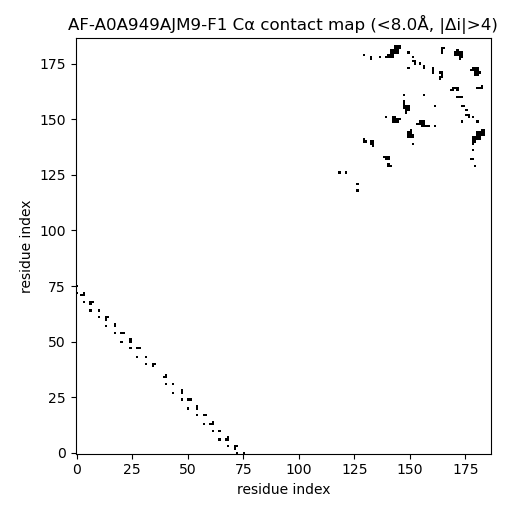 CA . ILE A 1 104 ? 6.031 3.605 -22.008 1.00 98.12 104 ILE A CA 1
ATOM 832 C C . ILE A 1 104 ? 5.970 2.312 -22.828 1.00 98.12 104 ILE A C 1
ATOM 834 O O . ILE A 1 104 ? 6.694 2.183 -23.813 1.00 98.12 104 ILE A O 1
ATOM 838 N N . LYS A 1 105 ? 5.092 1.365 -22.476 1.00 97.75 105 LYS A N 1
ATOM 839 C CA . LYS A 1 105 ? 4.931 0.107 -23.227 1.00 97.75 105 LYS A CA 1
ATOM 840 C C . LYS A 1 105 ? 4.485 0.343 -24.666 1.00 97.75 105 LYS A C 1
ATOM 842 O O . LYS A 1 105 ? 5.009 -0.297 -25.576 1.00 97.75 105 LYS A O 1
ATOM 847 N N . ASP A 1 106 ? 3.543 1.253 -24.881 1.00 97.75 106 ASP A N 1
ATOM 848 C CA . ASP A 1 106 ? 3.081 1.590 -26.226 1.00 97.75 106 ASP A CA 1
ATOM 849 C C . ASP A 1 106 ? 4.197 2.272 -27.029 1.00 97.75 106 ASP A C 1
ATOM 851 O O . ASP A 1 106 ? 4.412 1.942 -28.197 1.00 97.75 106 ASP A O 1
ATOM 855 N N . ARG A 1 107 ? 4.998 3.136 -26.390 1.00 97.81 107 ARG A N 1
ATOM 856 C CA . ARG A 1 107 ? 6.180 3.735 -27.019 1.00 97.81 107 ARG A CA 1
ATOM 857 C C . ARG A 1 107 ? 7.239 2.693 -27.385 1.00 97.81 107 ARG A C 1
ATOM 859 O O . ARG A 1 107 ? 7.785 2.779 -28.481 1.00 97.81 107 ARG A O 1
ATOM 866 N N . ILE A 1 108 ? 7.497 1.710 -26.519 1.00 97.19 108 ILE A N 1
ATOM 867 C CA . ILE A 1 108 ? 8.413 0.592 -26.798 1.00 97.19 108 ILE A CA 1
ATOM 868 C C . ILE A 1 108 ? 7.951 -0.172 -28.039 1.00 97.19 108 ILE A C 1
ATOM 870 O O . ILE A 1 108 ? 8.744 -0.335 -28.957 1.00 97.19 108 ILE A O 1
ATOM 874 N N . LYS A 1 109 ? 6.668 -0.546 -28.130 1.00 97.00 109 LYS A N 1
ATOM 875 C CA . LYS A 1 109 ? 6.133 -1.256 -29.307 1.00 97.00 109 LYS A CA 1
ATOM 876 C C . LYS A 1 109 ? 6.328 -0.474 -30.604 1.00 97.00 109 LYS A C 1
ATOM 878 O O . LYS A 1 109 ? 6.688 -1.050 -31.628 1.00 97.00 109 LYS A O 1
ATOM 883 N N . VAL A 1 110 ? 6.092 0.840 -30.568 1.00 97.50 110 VAL A N 1
ATOM 884 C CA . VAL A 1 110 ? 6.320 1.711 -31.731 1.00 97.50 110 VAL A CA 1
ATOM 885 C C . VAL A 1 110 ? 7.798 1.705 -32.124 1.00 97.50 110 VAL A C 1
ATOM 887 O O . VAL A 1 110 ? 8.109 1.522 -33.298 1.00 97.50 110 VAL A O 1
ATOM 890 N N . LEU A 1 111 ? 8.707 1.864 -31.158 1.00 96.69 111 LEU A N 1
ATOM 891 C CA . LEU A 1 111 ? 10.151 1.867 -31.409 1.00 96.69 111 LEU A CA 1
ATOM 892 C C . LEU A 1 111 ? 10.664 0.504 -31.896 1.00 96.69 111 LEU A C 1
ATOM 894 O O . LEU A 1 111 ? 11.510 0.461 -32.783 1.00 96.69 111 LEU A O 1
ATOM 898 N N . GLU A 1 112 ? 10.139 -0.603 -31.373 1.00 95.00 112 GLU A N 1
ATOM 899 C CA . GLU A 1 112 ? 10.454 -1.955 -31.843 1.00 95.00 112 GLU A CA 1
ATOM 900 C C . GLU A 1 112 ? 10.006 -2.152 -33.292 1.00 95.00 112 GLU A C 1
ATOM 902 O O . GLU A 1 112 ? 10.792 -2.616 -34.114 1.00 95.00 112 GLU A O 1
ATOM 907 N N . SER A 1 113 ? 8.790 -1.717 -33.637 1.00 95.69 113 SER A N 1
ATOM 908 C CA . SER A 1 113 ? 8.303 -1.766 -35.019 1.00 95.69 113 SER A CA 1
ATOM 909 C C . SER A 1 113 ? 9.175 -0.933 -35.960 1.00 95.69 113 SER A C 1
ATOM 911 O O . SER A 1 113 ? 9.500 -1.390 -37.054 1.00 95.69 113 SER A O 1
ATOM 913 N N . GLN A 1 114 ? 9.573 0.273 -35.543 1.00 96.00 114 GLN A N 1
ATOM 914 C CA . GLN A 1 114 ? 10.483 1.124 -36.316 1.00 96.00 114 GLN A CA 1
ATOM 915 C C . GLN A 1 114 ? 11.857 0.468 -36.477 1.00 96.00 114 GLN A C 1
ATOM 917 O O . GLN A 1 114 ? 12.400 0.452 -37.580 1.00 96.00 114 GLN A O 1
ATOM 922 N N . LYS A 1 115 ? 12.395 -0.129 -35.405 1.00 91.94 115 LYS A N 1
ATOM 923 C CA . LYS A 1 115 ? 13.659 -0.874 -35.438 1.00 91.94 115 LYS A CA 1
ATOM 924 C C . LYS A 1 115 ? 13.587 -2.024 -36.443 1.00 91.94 115 LYS A C 1
ATOM 926 O O . LYS A 1 115 ? 14.508 -2.179 -37.237 1.00 91.94 115 LYS A O 1
ATOM 931 N N . THR A 1 116 ? 12.516 -2.818 -36.430 1.00 91.94 116 THR A N 1
ATOM 932 C CA . THR A 1 116 ? 12.339 -3.937 -37.369 1.00 91.94 116 THR A CA 1
ATOM 933 C C . THR A 1 116 ? 12.224 -3.453 -38.812 1.00 91.94 116 THR A C 1
ATOM 935 O O . THR A 1 116 ? 12.838 -4.047 -39.694 1.00 91.94 116 THR A O 1
ATOM 938 N N . GLN A 1 117 ? 11.484 -2.367 -39.054 1.00 94.69 117 GLN A N 1
ATOM 939 C CA . GLN A 1 117 ? 11.336 -1.796 -40.391 1.00 94.69 117 GLN A CA 1
ATOM 940 C C . GLN A 1 117 ? 12.685 -1.333 -40.953 1.00 94.69 117 GLN A C 1
ATOM 942 O O . GLN A 1 117 ? 13.088 -1.799 -42.013 1.00 94.69 117 GLN A O 1
ATOM 947 N N . VAL A 1 118 ? 13.419 -0.494 -40.217 1.00 93.12 118 VAL A N 1
ATOM 948 C CA . VAL A 1 118 ? 14.739 -0.006 -40.654 1.00 93.12 118 VAL A CA 1
ATOM 949 C C . VAL A 1 118 ? 15.742 -1.155 -40.761 1.00 93.12 118 VAL A C 1
ATOM 951 O O . VAL A 1 118 ? 16.509 -1.223 -41.713 1.00 93.12 118 VAL A O 1
ATOM 954 N N . GLY A 1 119 ? 15.708 -2.108 -39.825 1.00 91.75 119 GLY A N 1
ATOM 955 C CA . GLY A 1 119 ? 16.572 -3.287 -39.860 1.00 91.75 119 GLY A CA 1
ATOM 956 C C . GLY A 1 119 ? 16.377 -4.147 -41.111 1.00 91.75 119 GLY A C 1
ATOM 957 O O . GLY A 1 119 ? 17.337 -4.751 -41.572 1.00 91.75 119 GLY A O 1
ATOM 958 N N . SER A 1 120 ? 15.177 -4.165 -41.701 1.00 92.31 120 SER A N 1
ATOM 959 C CA . SER A 1 120 ? 14.919 -4.906 -42.945 1.00 92.31 120 SER A CA 1
ATOM 960 C C . SER A 1 120 ? 15.599 -4.308 -44.184 1.00 92.31 120 SER A C 1
ATOM 962 O O . SER A 1 120 ? 15.745 -4.999 -45.190 1.00 92.31 120 SER A O 1
ATOM 964 N N . GLU A 1 121 ? 16.044 -3.051 -44.103 1.00 94.12 121 GLU A N 1
ATOM 965 C CA . GLU A 1 121 ? 16.773 -2.352 -45.168 1.00 94.12 121 GLU A CA 1
ATOM 966 C C . GLU A 1 121 ? 18.300 -2.524 -45.046 1.00 94.12 121 GLU A C 1
ATOM 968 O O . GLU A 1 121 ? 19.044 -2.161 -45.956 1.00 94.12 121 GLU A O 1
ATOM 973 N N . VAL A 1 122 ? 18.780 -3.082 -43.929 1.00 92.62 122 VAL A N 1
ATOM 974 C CA . VAL A 1 122 ? 20.205 -3.290 -43.641 1.00 92.62 122 VAL A CA 1
ATOM 975 C C . VAL A 1 122 ? 20.622 -4.703 -44.046 1.00 92.62 122 VAL A C 1
ATOM 977 O O . VAL A 1 122 ? 19.868 -5.660 -43.880 1.00 92.62 122 VAL A O 1
ATOM 980 N N . ASP A 1 123 ? 21.855 -4.852 -44.541 1.00 93.06 123 ASP A N 1
ATOM 981 C CA . ASP A 1 123 ? 22.424 -6.172 -44.819 1.00 93.06 123 ASP A CA 1
ATOM 982 C C . ASP A 1 123 ? 22.366 -7.074 -43.561 1.00 93.06 123 ASP A C 1
ATOM 984 O O . ASP A 1 123 ? 22.842 -6.664 -42.490 1.00 93.06 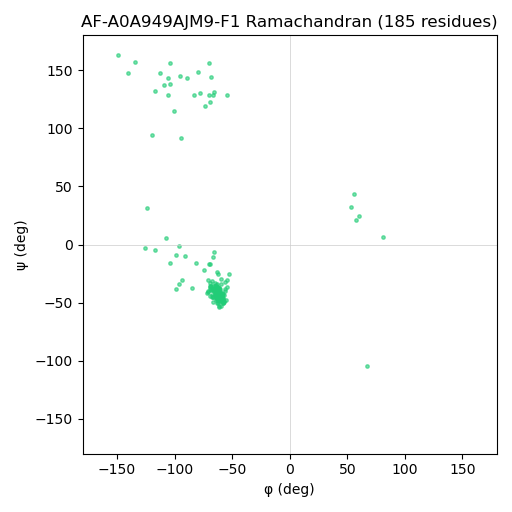123 ASP A O 1
ATOM 988 N N . PRO A 1 124 ? 21.821 -8.304 -43.661 1.00 92.06 124 PRO A N 1
ATOM 989 C CA . PRO A 1 124 ? 21.642 -9.184 -42.509 1.00 92.06 124 PRO A CA 1
ATOM 990 C C . PRO A 1 124 ? 22.929 -9.488 -41.733 1.00 92.06 124 PRO A C 1
ATOM 992 O O . PRO A 1 124 ? 22.877 -9.651 -40.513 1.00 92.06 124 PRO A O 1
ATOM 995 N N . ALA A 1 125 ? 24.086 -9.550 -42.403 1.00 91.56 125 ALA A N 1
ATOM 996 C CA . ALA A 1 125 ? 25.361 -9.815 -41.743 1.00 91.56 125 ALA A CA 1
ATOM 997 C C . ALA A 1 125 ? 25.809 -8.618 -40.893 1.00 91.56 125 ALA A C 1
ATOM 999 O O . ALA A 1 125 ? 26.289 -8.801 -39.771 1.00 91.56 125 ALA A O 1
ATOM 1000 N N . TYR A 1 126 ? 25.620 -7.390 -41.388 1.00 91.19 126 TYR A N 1
ATOM 1001 C CA . TYR A 1 126 ? 25.914 -6.180 -40.617 1.00 91.19 126 TYR A CA 1
ATOM 1002 C C . TYR A 1 126 ? 24.940 -5.986 -39.456 1.00 91.19 126 TYR A C 1
ATOM 1004 O O . TYR A 1 126 ? 25.370 -5.606 -38.363 1.00 91.19 126 TYR A O 1
ATOM 1012 N N . LEU A 1 127 ? 23.658 -6.302 -39.652 1.00 92.81 127 LEU A N 1
ATOM 1013 C CA . LEU A 1 127 ? 22.660 -6.226 -38.589 1.00 92.81 127 LEU A CA 1
ATOM 1014 C C . LEU A 1 127 ? 22.966 -7.210 -37.447 1.00 92.81 127 LEU A C 1
ATOM 1016 O O . LEU A 1 127 ? 22.993 -6.803 -36.288 1.00 92.81 127 LEU A O 1
ATOM 1020 N N . ASP A 1 128 ? 23.279 -8.473 -37.757 1.00 92.94 128 ASP A N 1
ATOM 1021 C CA . ASP A 1 128 ? 23.650 -9.486 -36.755 1.00 92.94 128 ASP A CA 1
ATOM 1022 C C . ASP A 1 128 ? 24.907 -9.081 -35.959 1.00 92.94 128 ASP A C 1
ATOM 1024 O O . ASP A 1 128 ? 24.954 -9.205 -34.730 1.00 92.94 128 ASP A O 1
ATOM 1028 N N . MET A 1 129 ? 25.920 -8.523 -36.634 1.00 91.56 129 MET A N 1
ATOM 1029 C CA . MET A 1 129 ? 27.109 -7.985 -35.965 1.00 91.56 129 MET A CA 1
ATOM 1030 C C . MET A 1 129 ? 26.766 -6.817 -35.032 1.00 91.56 129 MET A C 1
ATOM 1032 O O . MET A 1 129 ? 27.207 -6.807 -33.878 1.00 91.56 129 MET A O 1
ATOM 1036 N N . TYR A 1 130 ? 25.951 -5.865 -35.493 1.00 93.50 130 TYR A N 1
ATOM 1037 C CA . TYR A 1 130 ? 25.473 -4.749 -34.677 1.00 93.50 130 TYR A CA 1
ATOM 1038 C C . TYR A 1 130 ? 24.735 -5.240 -33.424 1.00 93.50 130 TYR A C 1
ATOM 1040 O O . TYR A 1 130 ? 25.072 -4.815 -32.316 1.00 93.50 130 TYR A O 1
ATOM 1048 N N . GLU A 1 131 ? 23.785 -6.170 -33.559 1.00 92.38 131 GLU A N 1
ATOM 1049 C CA . GLU A 1 131 ? 22.991 -6.675 -32.431 1.00 92.38 131 GLU A CA 1
ATOM 1050 C C . GLU A 1 131 ? 23.849 -7.414 -31.397 1.00 92.38 131 GLU A C 1
ATOM 1052 O O . GLU A 1 131 ? 23.689 -7.208 -30.189 1.00 92.38 131 GLU A O 1
ATOM 1057 N N . LYS A 1 132 ? 24.832 -8.204 -31.849 1.00 93.31 132 LYS A N 1
ATOM 1058 C CA . LYS A 1 132 ? 25.797 -8.873 -30.962 1.00 93.31 132 LYS A CA 1
ATOM 1059 C C . LYS A 1 132 ? 26.611 -7.880 -30.137 1.00 93.31 132 LYS A C 1
ATOM 1061 O O . LYS A 1 132 ? 26.843 -8.117 -28.947 1.00 93.31 132 LYS A O 1
ATOM 1066 N N . ILE A 1 133 ? 27.060 -6.781 -30.744 1.00 93.69 133 ILE A N 1
ATOM 1067 C CA . ILE A 1 133 ? 27.793 -5.731 -30.027 1.00 93.69 133 ILE A CA 1
ATOM 1068 C C . ILE A 1 133 ? 26.840 -5.008 -29.068 1.00 93.69 133 ILE A C 1
ATOM 1070 O O . ILE A 1 133 ? 27.189 -4.824 -27.901 1.00 93.69 133 ILE A O 1
ATOM 1074 N N . LEU A 1 134 ? 25.630 -4.668 -29.520 1.00 93.88 134 LEU A N 1
ATOM 1075 C CA . LEU A 1 134 ? 24.608 -3.964 -28.742 1.00 93.88 134 LEU A CA 1
ATOM 1076 C C . LEU A 1 134 ? 24.289 -4.693 -27.429 1.00 93.88 134 LEU A C 1
ATOM 1078 O O . LEU A 1 134 ? 24.323 -4.077 -26.360 1.00 93.88 134 LEU A O 1
ATOM 1082 N N . MET A 1 135 ? 24.072 -6.012 -27.494 1.00 93.38 135 MET A N 1
ATOM 1083 C CA . MET A 1 135 ? 23.808 -6.856 -26.322 1.00 93.38 135 MET A CA 1
ATOM 1084 C C . MET A 1 135 ? 24.997 -6.918 -25.355 1.00 93.38 135 MET A C 1
ATOM 1086 O O . MET A 1 135 ? 24.814 -6.900 -24.142 1.00 93.38 135 MET A O 1
ATOM 1090 N N . ARG A 1 136 ? 26.231 -6.976 -25.871 1.00 92.44 136 ARG A N 1
ATOM 1091 C CA . ARG A 1 136 ? 27.449 -7.094 -25.045 1.00 92.44 136 ARG A CA 1
ATOM 1092 C C . ARG A 1 136 ? 27.929 -5.764 -24.464 1.00 92.44 136 ARG A C 1
ATOM 1094 O O . ARG A 1 136 ? 28.798 -5.765 -23.593 1.00 92.44 136 ARG A O 1
ATOM 1101 N N . LYS A 1 137 ? 27.446 -4.635 -24.989 1.00 90.56 137 LYS A N 1
ATOM 1102 C CA . LYS A 1 137 ? 27.969 -3.290 -24.702 1.00 90.56 137 LYS A CA 1
ATOM 1103 C C . LYS A 1 137 ? 26.904 -2.329 -24.177 1.00 90.56 137 LYS A C 1
ATOM 1105 O O . LYS A 1 137 ? 27.031 -1.122 -24.383 1.00 90.56 137 LYS A O 1
ATOM 1110 N N . ASN A 1 138 ? 25.915 -2.863 -23.455 1.00 85.88 138 ASN A N 1
ATOM 1111 C CA . ASN A 1 138 ? 24.868 -2.114 -22.751 1.00 85.88 138 ASN A CA 1
ATOM 1112 C C . ASN A 1 138 ? 24.084 -1.160 -23.667 1.00 85.88 138 ASN A C 1
ATOM 1114 O O . ASN A 1 138 ? 23.858 -0.008 -23.312 1.00 85.88 138 ASN A O 1
ATOM 1118 N N . GLY A 1 139 ? 23.708 -1.611 -24.865 1.00 88.00 139 GLY A N 1
ATOM 1119 C CA . GLY A 1 139 ? 22.899 -0.797 -25.776 1.00 88.00 139 GLY A CA 1
ATOM 1120 C C . GLY A 1 139 ? 23.681 0.235 -26.593 1.00 88.00 139 GLY A C 1
ATOM 1121 O O . GLY A 1 139 ? 23.067 1.003 -27.324 1.00 88.00 139 GLY A O 1
ATOM 1122 N N . LEU A 1 140 ? 25.019 0.244 -26.524 1.00 91.31 140 LEU A N 1
ATOM 1123 C CA . LEU A 1 140 ? 25.864 1.154 -27.302 1.00 91.31 140 LEU A CA 1
ATOM 1124 C C . LEU A 1 140 ? 26.813 0.373 -28.219 1.00 91.31 140 LEU A C 1
ATOM 1126 O O . LEU A 1 140 ? 27.899 -0.041 -27.798 1.00 91.31 140 LEU A O 1
ATOM 1130 N N . ALA A 1 141 ? 26.390 0.163 -29.468 1.00 93.12 141 ALA A N 1
ATOM 1131 C CA . ALA A 1 141 ? 27.144 -0.595 -30.470 1.00 93.12 141 ALA A CA 1
ATOM 1132 C C . ALA A 1 141 ? 27.992 0.274 -31.410 1.00 93.12 141 ALA A C 1
ATOM 1134 O O . ALA A 1 141 ? 29.080 -0.149 -31.802 1.00 93.12 141 ALA A O 1
ATOM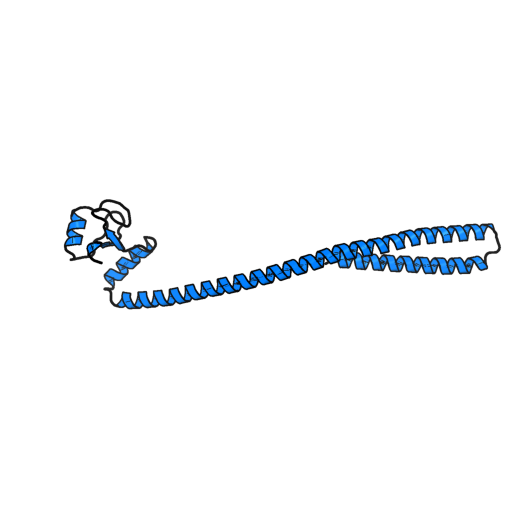 1135 N N . ILE A 1 142 ? 27.506 1.472 -31.740 1.00 93.88 142 ILE A N 1
ATOM 1136 C CA . ILE A 1 142 ? 28.126 2.414 -32.678 1.00 93.88 142 ILE A CA 1
ATOM 1137 C C . ILE A 1 142 ? 28.494 3.679 -31.902 1.00 93.88 142 ILE A C 1
ATOM 1139 O O . ILE A 1 142 ? 27.676 4.169 -31.123 1.00 93.88 142 ILE A O 1
ATOM 1143 N N . VAL A 1 143 ? 29.721 4.177 -32.065 1.00 94.00 143 VAL A N 1
ATOM 1144 C CA . VAL A 1 143 ? 30.235 5.344 -31.328 1.00 94.00 143 VAL A CA 1
ATOM 1145 C C . VAL A 1 143 ? 31.077 6.257 -32.220 1.00 94.00 143 VAL A C 1
ATOM 1147 O O . VAL A 1 143 ? 31.774 5.752 -33.104 1.00 94.00 143 VAL A O 1
ATOM 1150 N N . PRO A 1 144 ? 31.059 7.580 -31.983 1.00 94.00 144 PRO A N 1
ATOM 1151 C CA . PRO A 1 144 ? 31.896 8.503 -32.733 1.00 94.00 144 PRO A CA 1
ATOM 1152 C C . PRO A 1 144 ? 33.369 8.335 -32.360 1.00 94.00 144 PRO A C 1
ATOM 1154 O O . PRO A 1 144 ? 33.726 7.869 -31.267 1.00 94.00 144 PRO A O 1
ATOM 1157 N N . LEU A 1 145 ? 34.232 8.735 -33.284 1.00 92.31 145 LEU A N 1
ATOM 1158 C CA . LEU A 1 145 ? 35.650 8.932 -33.052 1.00 92.31 145 LEU A CA 1
ATOM 1159 C C . LEU A 1 145 ? 35.930 10.428 -32.858 1.00 92.31 145 LEU A C 1
ATOM 1161 O O . LEU A 1 145 ? 35.821 11.211 -33.798 1.00 92.31 145 LEU A O 1
ATOM 1165 N N . ASN A 1 146 ? 36.365 10.807 -31.657 1.00 89.19 146 ASN A N 1
ATOM 1166 C CA . ASN A 1 146 ? 36.695 12.190 -31.319 1.00 89.19 146 ASN A CA 1
ATOM 1167 C C . ASN A 1 146 ? 38.200 12.394 -31.523 1.00 89.19 146 ASN A C 1
ATOM 1169 O O . ASN A 1 146 ? 39.015 12.092 -30.644 1.00 89.19 146 ASN A O 1
ATOM 1173 N N . GLY A 1 147 ? 38.587 12.832 -32.720 1.00 86.88 147 GLY A N 1
ATOM 1174 C CA . GLY A 1 147 ? 39.991 12.883 -33.132 1.00 86.88 147 GLY A CA 1
ATOM 1175 C C . GLY A 1 147 ? 40.582 11.476 -33.267 1.00 86.88 147 GLY A C 1
ATOM 1176 O O . GLY A 1 147 ? 40.302 10.778 -34.236 1.00 86.88 147 GLY A O 1
ATOM 1177 N N . SER A 1 148 ? 41.404 11.053 -32.301 1.00 89.62 148 SER A N 1
ATOM 1178 C CA . SER A 1 148 ? 41.954 9.689 -32.216 1.00 89.62 148 SER A CA 1
ATOM 1179 C C . SER A 1 148 ? 41.337 8.848 -31.096 1.00 89.62 148 SER A C 1
ATOM 1181 O O . SER A 1 148 ? 41.802 7.738 -30.852 1.00 89.62 148 SER A O 1
ATOM 1183 N N . ILE A 1 149 ? 40.318 9.352 -30.393 1.00 93.00 149 ILE A N 1
ATOM 1184 C CA . ILE A 1 149 ? 39.762 8.720 -29.190 1.00 93.00 149 ILE A CA 1
ATOM 1185 C C . ILE A 1 149 ? 38.412 8.073 -29.502 1.00 93.00 149 ILE A C 1
ATOM 1187 O O . ILE A 1 149 ? 37.502 8.717 -30.018 1.00 93.00 149 ILE A O 1
ATOM 1191 N N . CYS A 1 150 ? 38.254 6.798 -29.142 1.00 93.88 150 CYS A N 1
ATOM 1192 C CA . CYS A 1 150 ? 36.977 6.096 -29.255 1.00 93.88 150 CYS A CA 1
ATOM 1193 C C . CYS A 1 150 ? 35.957 6.652 -28.249 1.00 93.88 150 CYS A C 1
ATOM 1195 O O . CYS A 1 150 ? 36.176 6.546 -27.043 1.00 93.88 150 CYS A O 1
ATOM 1197 N N . GLY A 1 151 ? 34.797 7.126 -28.712 1.00 92.12 151 GLY A N 1
ATOM 1198 C CA . GLY A 1 151 ? 33.717 7.627 -27.850 1.00 92.12 151 GLY A CA 1
ATOM 1199 C C . GLY A 1 151 ? 33.051 6.571 -26.955 1.00 92.12 151 GLY A C 1
ATOM 1200 O O . GLY A 1 151 ? 32.224 6.900 -26.115 1.00 92.12 151 GLY A O 1
ATOM 1201 N N . GLY A 1 152 ? 33.394 5.287 -27.114 1.00 91.88 152 GLY A N 1
ATOM 1202 C CA . GLY A 1 152 ? 32.836 4.198 -26.310 1.00 91.88 152 GLY A CA 1
ATOM 1203 C C . GLY A 1 152 ? 33.719 3.726 -25.153 1.00 91.88 152 GLY A C 1
ATOM 1204 O O . GLY A 1 152 ? 33.199 3.345 -24.106 1.00 91.88 152 GLY A O 1
ATOM 1205 N N . CYS A 1 153 ? 35.041 3.661 -25.339 1.00 92.88 153 CYS A N 1
ATOM 1206 C CA . CYS A 1 153 ? 35.985 3.241 -24.290 1.00 92.88 153 CYS A CA 1
ATOM 1207 C C . CYS A 1 153 ? 36.978 4.330 -23.884 1.00 92.88 153 CYS A C 1
ATOM 1209 O O . CYS A 1 153 ? 37.736 4.114 -22.944 1.00 92.88 153 CYS A O 1
ATOM 1211 N N . HIS A 1 154 ? 36.958 5.478 -24.563 1.00 93.94 154 HIS A N 1
ATOM 1212 C CA . HIS A 1 154 ? 37.808 6.638 -24.297 1.00 93.94 154 HIS A CA 1
ATOM 1213 C C . HIS A 1 154 ? 39.313 6.353 -24.414 1.00 93.94 154 HIS A C 1
ATOM 1215 O O . HIS A 1 154 ? 40.135 7.052 -23.828 1.00 93.94 154 HIS A O 1
ATOM 1221 N N . LEU A 1 155 ? 39.684 5.329 -25.186 1.00 93.44 155 LEU A N 1
ATOM 1222 C CA . LEU A 1 155 ? 41.074 4.997 -25.493 1.00 93.44 155 LEU A CA 1
ATOM 1223 C C . LEU A 1 155 ? 41.439 5.433 -26.912 1.00 93.44 155 LEU A C 1
ATOM 1225 O O . LEU A 1 155 ? 40.572 5.543 -27.783 1.00 93.44 155 LEU A O 1
ATOM 1229 N N . ASN A 1 156 ? 42.739 5.645 -27.133 1.00 93.69 156 ASN A N 1
ATOM 1230 C CA . ASN A 1 156 ? 43.273 5.951 -28.454 1.00 93.69 156 ASN A CA 1
ATOM 1231 C C . ASN A 1 156 ? 43.112 4.760 -29.406 1.00 93.69 156 ASN A C 1
ATOM 1233 O O . ASN A 1 156 ? 43.474 3.627 -29.078 1.00 93.69 156 ASN A O 1
ATOM 1237 N N . VAL A 1 157 ? 42.592 5.065 -30.587 1.00 92.94 157 VAL A N 1
ATOM 1238 C CA . VAL A 1 157 ? 42.455 4.185 -31.747 1.00 92.94 157 VAL A CA 1
ATOM 1239 C C . VAL A 1 157 ? 43.725 4.297 -32.588 1.00 92.94 157 VAL A C 1
ATOM 1241 O O . VAL A 1 157 ? 44.332 5.370 -32.675 1.00 92.94 157 VAL A O 1
ATOM 1244 N N . LEU A 1 158 ? 44.175 3.190 -33.176 1.00 91.00 158 LEU A N 1
ATOM 1245 C CA . LEU A 1 158 ? 45.436 3.171 -33.911 1.00 91.00 158 LEU A CA 1
ATOM 1246 C C . LEU A 1 158 ? 45.331 4.002 -35.201 1.00 91.00 158 LEU A C 1
ATOM 1248 O O . LEU A 1 158 ? 44.310 3.943 -35.888 1.00 91.00 158 LEU A O 1
ATOM 1252 N N . PRO A 1 159 ? 46.400 4.706 -35.623 1.00 89.38 159 PRO A N 1
ATOM 1253 C CA . PRO A 1 159 ? 46.387 5.477 -36.869 1.00 89.38 159 PRO A CA 1
ATOM 1254 C C . PRO A 1 159 ? 45.988 4.657 -38.107 1.00 89.38 159 PRO A C 1
ATOM 1256 O O . PRO A 1 159 ? 45.382 5.192 -39.031 1.00 89.38 159 PRO A O 1
ATOM 1259 N N . GLN A 1 160 ? 46.293 3.354 -38.124 1.00 88.81 160 GLN A N 1
ATOM 1260 C CA . GLN A 1 160 ? 45.884 2.444 -39.196 1.00 88.81 160 GLN A CA 1
ATOM 1261 C C . GLN A 1 160 ? 44.361 2.248 -39.246 1.00 88.81 160 GLN A C 1
ATOM 1263 O O . GLN A 1 160 ? 43.784 2.336 -40.328 1.00 88.81 160 GLN A O 1
ATOM 1268 N N . GLU A 1 161 ? 43.706 2.040 -38.100 1.00 87.75 161 GLU A N 1
ATOM 1269 C CA . GLU A 1 16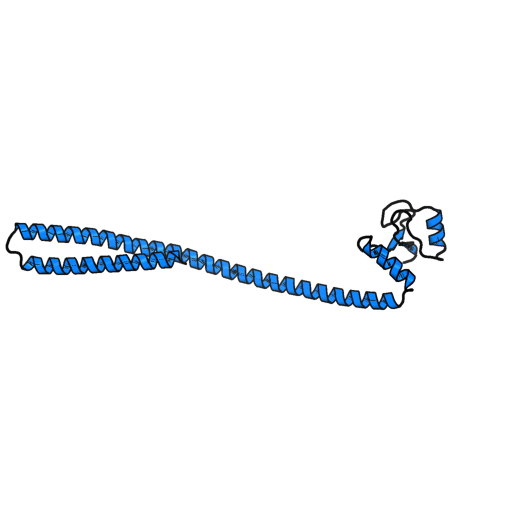1 ? 42.243 1.939 -38.001 1.00 87.75 161 GLU A CA 1
ATOM 1270 C C . GLU A 1 161 ? 41.578 3.261 -38.415 1.00 87.75 161 GLU A C 1
ATOM 1272 O O . GLU A 1 161 ? 40.611 3.254 -39.170 1.00 87.75 161 GLU A O 1
ATOM 1277 N N . ILE A 1 162 ? 42.147 4.406 -38.014 1.00 89.06 162 ILE A N 1
ATOM 1278 C CA . ILE A 1 162 ? 41.664 5.740 -38.415 1.00 89.06 162 ILE A CA 1
ATOM 1279 C C . ILE A 1 162 ? 41.778 5.930 -39.935 1.00 89.06 162 ILE A C 1
ATOM 1281 O O . ILE A 1 162 ? 40.859 6.438 -40.578 1.00 89.06 162 ILE A O 1
ATOM 1285 N N . ASN A 1 163 ? 42.890 5.504 -40.537 1.00 89.75 163 ASN A N 1
ATOM 1286 C CA . ASN A 1 163 ? 43.069 5.560 -41.987 1.00 89.75 163 ASN A CA 1
ATOM 1287 C C . ASN A 1 163 ? 42.094 4.634 -42.720 1.00 89.75 163 ASN A C 1
ATOM 1289 O O . ASN A 1 163 ? 41.588 5.007 -43.775 1.00 89.75 163 ASN A O 1
ATOM 1293 N N . ASN A 1 164 ? 41.817 3.447 -42.178 1.00 88.62 164 ASN A N 1
ATOM 1294 C CA . ASN A 1 164 ? 40.816 2.539 -42.736 1.00 88.62 164 ASN A CA 1
ATOM 1295 C C . ASN A 1 164 ? 39.410 3.134 -42.641 1.00 88.62 164 ASN A C 1
ATOM 1297 O O . ASN A 1 164 ? 38.664 3.082 -43.616 1.00 88.62 164 ASN A O 1
ATOM 1301 N N . LEU A 1 165 ? 39.092 3.799 -41.530 1.00 89.88 165 LEU A N 1
ATOM 1302 C CA . LEU A 1 165 ? 37.817 4.481 -41.350 1.00 89.88 165 LEU A CA 1
ATOM 1303 C C . LEU A 1 165 ? 37.627 5.599 -42.390 1.00 89.88 165 LEU A C 1
ATOM 1305 O O . LEU A 1 165 ? 36.580 5.681 -43.026 1.00 89.88 165 LEU A O 1
ATOM 1309 N N . LYS A 1 166 ? 38.678 6.385 -42.670 1.00 87.62 166 LYS A N 1
ATOM 1310 C CA . LYS A 1 166 ? 38.671 7.426 -43.719 1.00 87.62 166 LYS A CA 1
ATOM 1311 C C . LYS A 1 166 ? 38.477 6.890 -45.141 1.00 87.62 166 LYS A C 1
ATOM 1313 O O . LYS A 1 166 ? 38.041 7.644 -46.007 1.00 87.62 166 LYS A O 1
ATOM 1318 N N . LYS A 1 167 ? 38.801 5.619 -45.409 1.00 88.81 167 LYS A N 1
ATOM 1319 C CA . LYS A 1 167 ? 38.599 5.002 -46.734 1.00 88.81 167 LYS A CA 1
ATOM 1320 C C . LYS A 1 167 ? 37.132 4.676 -47.019 1.00 88.81 167 LYS A C 1
ATOM 1322 O O . LYS A 1 167 ? 36.793 4.539 -48.189 1.00 88.81 167 LYS A O 1
ATOM 1327 N N . LYS A 1 168 ? 36.284 4.545 -45.988 1.00 85.00 168 LYS A N 1
ATOM 1328 C CA . LYS A 1 168 ? 34.837 4.261 -46.105 1.00 85.00 168 LYS A CA 1
ATOM 1329 C C . LYS A 1 168 ? 34.500 3.022 -46.953 1.00 85.00 168 LYS A C 1
ATOM 1331 O O . LYS A 1 168 ? 33.487 2.989 -47.642 1.00 85.00 168 LYS A O 1
ATOM 1336 N N . GLN A 1 169 ? 35.374 2.014 -46.930 1.00 85.88 169 GLN A N 1
ATOM 1337 C CA . GLN A 1 169 ? 35.211 0.777 -47.706 1.00 85.88 169 GLN A CA 1
ATOM 1338 C C . GLN A 1 169 ? 34.525 -0.338 -46.909 1.00 85.88 169 GLN A C 1
ATOM 1340 O O . GLN A 1 169 ? 33.838 -1.170 -47.491 1.00 85.88 169 GLN A O 1
ATOM 1345 N N . GLU A 1 170 ? 34.709 -0.358 -45.589 1.00 86.69 170 GLU A N 1
ATOM 1346 C CA . GLU A 1 170 ? 34.177 -1.378 -44.685 1.00 86.69 170 GLU A CA 1
ATOM 1347 C C . GLU A 1 170 ? 33.891 -0.787 -43.299 1.00 86.69 170 GLU A C 1
ATOM 1349 O O . GLU A 1 170 ? 34.386 0.292 -42.955 1.00 86.69 170 GLU A O 1
ATOM 1354 N N . LEU A 1 171 ? 33.097 -1.499 -42.493 1.00 89.38 171 LEU A N 1
ATOM 1355 C CA . LEU A 1 171 ? 32.893 -1.149 -41.089 1.00 89.38 171 LEU A CA 1
ATOM 1356 C C . LEU A 1 171 ? 34.195 -1.338 -40.311 1.00 89.38 171 LEU A C 1
ATOM 1358 O O . LEU A 1 171 ? 34.789 -2.416 -40.331 1.00 89.38 171 LEU A O 1
ATOM 1362 N N . VAL A 1 172 ? 34.598 -0.305 -39.575 1.00 92.25 172 VAL A N 1
ATOM 1363 C CA . VAL A 1 172 ? 35.773 -0.355 -38.704 1.00 92.25 172 VAL A CA 1
ATOM 1364 C C . VAL A 1 172 ? 35.325 -0.487 -37.254 1.00 92.25 172 VAL A C 1
ATOM 1366 O O . VAL A 1 172 ? 34.381 0.167 -36.805 1.00 92.25 172 VAL A O 1
ATOM 1369 N N . TYR A 1 173 ? 36.022 -1.339 -36.510 1.00 92.31 173 TYR A N 1
ATOM 1370 C CA . TYR A 1 173 ? 35.767 -1.608 -35.101 1.00 92.31 173 TYR A CA 1
ATOM 1371 C C . TYR A 1 173 ? 36.927 -1.082 -34.268 1.00 92.31 173 TYR A C 1
ATOM 1373 O O . TYR A 1 173 ? 38.068 -1.128 -34.704 1.00 92.31 173 TYR A O 1
ATOM 1381 N N . CYS A 1 174 ? 36.654 -0.626 -33.051 1.00 92.00 174 CYS A N 1
ATOM 1382 C CA . CYS A 1 174 ? 37.707 -0.305 -32.096 1.00 92.00 174 CYS A CA 1
ATOM 1383 C C . CYS A 1 174 ? 38.338 -1.593 -31.549 1.00 92.00 174 CYS A C 1
ATOM 1385 O O . CYS A 1 174 ? 37.663 -2.324 -30.822 1.00 92.00 174 CYS A O 1
ATOM 1387 N N . GLU A 1 175 ? 39.636 -1.814 -31.759 1.00 91.06 175 GLU A N 1
ATOM 1388 C CA . GLU A 1 175 ? 40.382 -2.962 -31.208 1.00 91.06 175 GLU A CA 1
ATOM 1389 C C . GLU A 1 175 ? 40.260 -3.154 -29.685 1.00 91.06 175 GLU A C 1
ATOM 1391 O O . GLU A 1 175 ? 40.435 -4.257 -29.165 1.00 91.06 175 GLU A O 1
ATOM 1396 N N . LYS A 1 176 ? 39.983 -2.085 -28.927 1.00 91.75 176 LYS A N 1
ATOM 1397 C CA . LYS A 1 176 ? 39.907 -2.151 -27.457 1.00 91.75 176 LYS A CA 1
ATOM 1398 C C . LYS A 1 176 ? 38.546 -2.588 -26.937 1.00 91.75 176 LYS A C 1
ATOM 1400 O O . LYS A 1 176 ? 38.470 -3.258 -25.910 1.00 91.75 176 LYS A O 1
ATOM 1405 N N . CYS A 1 177 ? 37.461 -2.161 -27.579 1.00 91.69 177 CYS A N 1
ATOM 1406 C CA . CYS A 1 177 ? 36.111 -2.404 -27.062 1.00 91.69 177 CYS A CA 1
ATOM 1407 C C . CYS A 1 177 ? 35.165 -3.084 -28.048 1.00 91.69 177 CYS A C 1
ATOM 1409 O O . CYS A 1 177 ? 34.047 -3.409 -27.645 1.00 91.69 177 CYS A O 1
ATOM 1411 N N . ASN A 1 178 ? 35.617 -3.340 -29.276 1.00 92.50 178 ASN A N 1
ATOM 1412 C CA . ASN A 1 178 ? 34.892 -3.970 -30.378 1.00 92.50 178 ASN A CA 1
ATOM 1413 C C . ASN A 1 178 ? 33.592 -3.257 -30.773 1.00 92.50 178 ASN A C 1
ATOM 1415 O O . ASN A 1 178 ? 32.709 -3.875 -31.357 1.00 92.50 178 ASN A O 1
ATOM 1419 N N . ARG A 1 179 ? 33.444 -1.970 -30.435 1.00 94.31 179 ARG A N 1
ATOM 1420 C CA . ARG A 1 179 ? 32.349 -1.135 -30.949 1.00 94.31 179 ARG A CA 1
ATOM 1421 C C . ARG A 1 179 ? 32.669 -0.660 -32.358 1.00 94.31 179 ARG A C 1
ATOM 1423 O O . ARG A 1 179 ? 33.838 -0.432 -32.661 1.00 94.31 179 ARG A O 1
ATOM 1430 N N . ILE A 1 180 ? 31.636 -0.489 -33.172 1.00 93.88 180 ILE A N 1
ATOM 1431 C CA . ILE A 1 180 ? 31.749 0.108 -34.503 1.00 93.88 180 ILE A CA 1
ATOM 1432 C C . ILE A 1 180 ? 32.060 1.595 -34.313 1.00 93.88 180 ILE A C 1
ATOM 1434 O O . ILE A 1 180 ? 31.381 2.270 -33.535 1.00 93.88 180 ILE A O 1
ATOM 1438 N N . ILE A 1 181 ? 33.098 2.088 -34.982 1.00 93.62 181 ILE A N 1
ATOM 1439 C CA . ILE A 1 181 ? 33.503 3.496 -34.924 1.00 93.62 181 ILE A CA 1
ATOM 1440 C C . ILE A 1 181 ? 33.111 4.215 -36.213 1.00 93.62 181 ILE A C 1
ATOM 1442 O O . ILE A 1 181 ? 33.197 3.638 -37.294 1.00 93.62 181 ILE A O 1
ATOM 1446 N N . TYR A 1 182 ? 32.692 5.473 -36.097 1.00 92.94 182 TYR A N 1
ATOM 1447 C CA . TYR A 1 182 ? 32.405 6.349 -37.237 1.00 92.94 182 TYR A CA 1
ATOM 1448 C C . TYR A 1 182 ? 33.023 7.738 -37.025 1.00 92.94 182 TYR A C 1
ATOM 1450 O O . TYR A 1 182 ? 33.321 8.118 -35.891 1.00 92.94 182 TYR A O 1
ATOM 1458 N N . LEU A 1 183 ? 33.264 8.482 -38.106 1.00 89.50 183 LEU A N 1
ATOM 1459 C CA . LEU A 1 183 ? 33.749 9.863 -38.021 1.00 89.50 183 LEU A CA 1
ATOM 1460 C C . LEU A 1 183 ? 32.563 10.795 -37.787 1.00 89.50 183 LEU A C 1
ATOM 1462 O O . LEU A 1 183 ? 31.590 10.745 -38.529 1.00 89.50 183 LEU A O 1
ATOM 1466 N N . GLU A 1 184 ? 32.645 11.655 -36.774 1.00 80.38 184 GLU A N 1
ATOM 1467 C CA . GLU A 1 184 ? 31.546 12.567 -36.427 1.00 80.38 184 GLU A CA 1
ATOM 1468 C C . GLU A 1 184 ? 31.209 13.557 -37.557 1.00 80.38 184 GLU A C 1
ATOM 1470 O O . GLU A 1 184 ? 30.063 13.959 -37.692 1.00 80.38 184 GLU A O 1
ATOM 1475 N N . GLU A 1 185 ? 32.178 13.861 -38.425 1.00 76.62 185 GLU A N 1
ATOM 1476 C CA . GLU A 1 185 ? 32.013 14.692 -39.630 1.00 76.62 185 GLU A CA 1
ATOM 1477 C C . GLU A 1 185 ? 31.121 14.052 -40.719 1.00 76.62 185 GLU A C 1
ATOM 1479 O O . GLU A 1 185 ? 30.773 14.726 -41.687 1.00 76.62 185 GLU A O 1
ATOM 1484 N N . ASP A 1 186 ? 30.778 12.764 -40.589 1.00 66.50 186 ASP A N 1
ATOM 1485 C CA . ASP A 1 186 ? 29.994 12.001 -41.572 1.00 66.50 186 ASP A CA 1
ATOM 1486 C C . ASP A 1 186 ? 28.482 11.921 -41.258 1.00 66.50 186 ASP A C 1
ATOM 1488 O O . ASP A 1 186 ? 27.744 11.303 -42.031 1.00 66.50 186 ASP A O 1
ATOM 1492 N N . LEU A 1 187 ? 28.024 12.509 -40.143 1.00 61.50 187 LEU A N 1
ATOM 1493 C CA . LEU A 1 187 ? 26.604 12.657 -39.771 1.00 61.50 187 LEU A CA 1
ATOM 1494 C C . LEU A 1 187 ? 26.063 14.037 -40.162 1.00 61.50 187 LEU A C 1
ATOM 1496 O O . LEU A 1 187 ? 24.884 14.087 -40.582 1.00 61.50 187 LEU A O 1
#

Sequence (187 aa):
EEKLKTIQLGRKEQELELKVKEEGISKSNAQLSAIKTNKEYTAKISEIENIKADMSVIEDKILLSYEEFDRVNADVEKEKSNVAEEEKKYFSQKAEIEGEVKAIKDRIKVLESQKTQVGSEVDPAYLDMYEKILMRKNGLAIVPLNGSICGGCHLNVLPQEINNLKKKQELVYCEKCNRIIYLEEDL

Mean predicted aligned error: 8.85 Å

Nearest PDB structures (foldseek):
  4ilo-assembly1_A  TM=7.013E-01  e=4.281E-09  Chlamydia trachomatis L2/434/Bu
  3na7-assembly1_A  TM=5.235E-01  e=2.581E-07  Helicobacter pylori NCTC 11638

pLDDT: mean 93.19, std 4.93, range [61.5, 98.25]

Foldseek 3Di:
DVVLVVLVVVLVVLVVVLVVLVVVLVVLVVVLVVDDDPVVNVVSVVVSVVSVVVSVVSVVVSVVSVVVNVVVVVVVVVVVVVVVVVVVVVVVVVVVVVVVVVVVVVVVVVVVVVCVVVLVVDDPVVSVLQVVLCVVQVNAQEFEQDPQATRRPRDGADVVLVVVLVVVPDFGAGPVRRGTYHHPVVD